Protein AF-A0A5N4AXS1-F1 (afdb_monomer_lite)

Structure (mmCIF, N/CA/C/O backbone):
data_AF-A0A5N4AXS1-F1
#
_entry.id   AF-A0A5N4AXS1-F1
#
loop_
_atom_site.group_PDB
_atom_site.id
_atom_site.type_symbol
_atom_site.label_atom_id
_atom_site.label_alt_id
_atom_site.label_comp_id
_atom_site.label_asym_id
_atom_site.label_entity_id
_atom_site.label_seq_id
_atom_site.pdbx_PDB_ins_code
_atom_site.Cartn_x
_atom_site.Cartn_y
_atom_site.Cartn_z
_atom_site.occupancy
_atom_site.B_iso_or_equiv
_atom_site.auth_seq_id
_atom_site.auth_comp_id
_atom_site.auth_asym_id
_atom_site.auth_atom_id
_atom_site.pdbx_PDB_model_num
ATOM 1 N N . MET A 1 1 ? 22.454 -41.053 8.744 1.00 41.69 1 MET A N 1
ATOM 2 C CA . MET A 1 1 ? 22.117 -40.196 7.588 1.00 41.69 1 MET A CA 1
ATOM 3 C C . MET A 1 1 ? 20.849 -39.447 7.954 1.00 41.69 1 MET A C 1
ATOM 5 O O . MET A 1 1 ? 19.849 -40.102 8.196 1.00 41.69 1 MET A O 1
ATOM 9 N N . SER A 1 2 ? 20.916 -38.129 8.139 1.00 45.59 2 SER A N 1
ATOM 10 C CA . SER A 1 2 ? 19.754 -37.300 8.482 1.00 45.59 2 SER A CA 1
ATOM 11 C C . SER A 1 2 ? 18.999 -36.933 7.206 1.00 45.59 2 SER A C 1
ATOM 13 O O . SER A 1 2 ? 19.566 -36.277 6.332 1.00 45.59 2 SER A O 1
ATOM 15 N N . GLU A 1 3 ? 17.749 -37.369 7.092 1.00 45.16 3 GLU A N 1
ATOM 16 C CA . GLU A 1 3 ? 16.849 -36.949 6.020 1.00 45.16 3 GLU A CA 1
ATOM 17 C C . GLU A 1 3 ? 16.505 -35.463 6.201 1.00 45.16 3 GLU A C 1
ATOM 19 O O . GLU A 1 3 ? 15.910 -35.058 7.198 1.00 45.16 3 GLU A O 1
ATOM 24 N N . CYS A 1 4 ? 16.927 -34.628 5.249 1.00 37.19 4 CYS A N 1
ATOM 25 C CA . CYS A 1 4 ? 16.480 -33.242 5.148 1.00 37.19 4 CYS A CA 1
ATOM 26 C C . CYS A 1 4 ? 15.074 -33.227 4.540 1.00 37.19 4 CYS A C 1
ATOM 28 O O . CYS A 1 4 ? 14.921 -33.105 3.325 1.00 37.19 4 CYS A O 1
ATOM 30 N N . GLU A 1 5 ? 14.047 -33.365 5.374 1.00 35.50 5 GLU A N 1
ATOM 31 C CA . GLU A 1 5 ? 12.663 -33.209 4.932 1.00 35.50 5 GLU A CA 1
ATOM 32 C C . GLU A 1 5 ? 12.306 -31.713 4.870 1.00 35.50 5 GLU A C 1
ATOM 34 O O . GLU A 1 5 ? 12.279 -31.005 5.879 1.00 35.50 5 GLU A O 1
ATOM 39 N N . LEU A 1 6 ? 12.071 -31.202 3.658 1.00 29.20 6 LEU A N 1
ATOM 40 C CA . LEU A 1 6 ? 11.695 -29.811 3.421 1.00 29.20 6 LEU A CA 1
ATOM 41 C C . LEU A 1 6 ? 10.168 -29.714 3.286 1.00 29.20 6 LEU A C 1
ATOM 43 O O . LEU A 1 6 ? 9.612 -29.950 2.214 1.00 29.20 6 LEU A O 1
ATOM 47 N N . LYS A 1 7 ? 9.479 -29.338 4.367 1.00 27.00 7 LYS A N 1
ATOM 48 C CA . LYS A 1 7 ? 8.050 -28.994 4.312 1.00 27.00 7 LYS A CA 1
ATOM 49 C C . LYS A 1 7 ? 7.867 -27.608 3.700 1.00 27.00 7 LYS A C 1
ATOM 51 O O . LYS A 1 7 ? 8.202 -26.599 4.315 1.00 27.00 7 LYS A O 1
ATOM 56 N N . ILE A 1 8 ? 7.306 -27.566 2.494 1.00 31.97 8 ILE A N 1
ATOM 57 C CA . ILE A 1 8 ? 6.840 -26.337 1.852 1.00 31.97 8 ILE A CA 1
ATOM 58 C C . ILE A 1 8 ? 5.314 -26.322 1.936 1.00 31.97 8 ILE A C 1
ATOM 60 O O . ILE A 1 8 ? 4.640 -27.091 1.256 1.00 31.97 8 ILE A O 1
ATOM 64 N N . GLU A 1 9 ? 4.769 -25.430 2.758 1.00 31.81 9 GLU A N 1
ATOM 65 C CA . GLU A 1 9 ? 3.337 -25.135 2.763 1.00 31.81 9 GLU A CA 1
ATOM 66 C C . GLU A 1 9 ? 3.025 -24.171 1.615 1.00 31.81 9 GLU A C 1
ATOM 68 O O . GLU A 1 9 ? 3.379 -22.989 1.648 1.00 31.81 9 GLU A O 1
ATOM 73 N N . ILE A 1 10 ? 2.382 -24.687 0.569 1.00 36.75 10 ILE A N 1
ATOM 74 C CA . ILE A 1 10 ? 1.848 -23.876 -0.524 1.00 36.75 10 ILE A CA 1
ATOM 75 C C . ILE A 1 10 ? 0.390 -23.567 -0.161 1.00 36.75 10 ILE A C 1
ATOM 77 O O . ILE A 1 10 ? -0.416 -24.496 -0.132 1.00 36.75 10 ILE A O 1
ATOM 81 N N . PRO A 1 11 ? 0.027 -22.309 0.158 1.00 43.06 11 PRO A N 1
ATOM 82 C CA . PRO A 1 11 ? -1.361 -21.969 0.441 1.00 43.06 11 PRO A CA 1
ATOM 83 C C . PRO A 1 11 ? -2.233 -22.257 -0.784 1.00 43.06 11 PRO A C 1
ATOM 85 O O . PRO A 1 11 ? -1.802 -22.027 -1.918 1.00 43.06 11 PRO A O 1
ATOM 88 N N . ASP A 1 12 ? -3.447 -22.746 -0.527 1.00 45.19 12 ASP A N 1
ATOM 89 C CA . ASP A 1 12 ? -4.477 -23.030 -1.527 1.00 45.19 12 ASP A CA 1
ATOM 90 C C . ASP A 1 12 ? -4.557 -21.887 -2.567 1.00 45.19 12 ASP A C 1
ATOM 92 O O . ASP A 1 12 ? -4.599 -20.710 -2.184 1.00 45.19 12 ASP A O 1
ATOM 96 N N . PRO A 1 13 ? -4.521 -22.184 -3.882 1.00 43.62 13 PRO A N 1
ATOM 97 C CA . PRO A 1 13 ? -4.586 -21.170 -4.932 1.00 43.62 13 PRO A CA 1
ATOM 98 C C . PRO A 1 13 ? -5.809 -20.243 -4.831 1.00 43.62 13 PRO A C 1
ATOM 100 O O . PRO A 1 13 ? -5.681 -19.079 -5.242 1.00 43.62 13 PRO A O 1
ATOM 103 N N . GLU A 1 14 ? -6.920 -20.718 -4.253 1.00 49.12 14 GLU A N 1
ATOM 104 C CA . GLU A 1 14 ? -8.160 -19.967 -3.998 1.00 49.12 14 GLU A CA 1
ATOM 105 C C . GLU A 1 14 ? -8.178 -19.252 -2.638 1.00 49.12 14 GLU A C 1
ATOM 107 O O . GLU A 1 14 ? -8.971 -18.331 -2.423 1.00 49.12 14 GLU A O 1
ATOM 112 N N . TYR A 1 15 ? -7.275 -19.607 -1.720 1.00 54.72 15 TYR A N 1
ATOM 113 C CA . TYR A 1 15 ? -7.116 -18.872 -0.474 1.00 54.72 15 TYR A CA 1
ATOM 114 C C . TYR A 1 15 ? -6.392 -17.552 -0.752 1.00 54.72 15 TYR A C 1
ATOM 116 O O . TYR A 1 15 ? -5.194 -17.506 -1.040 1.00 54.72 15 TYR A O 1
ATOM 124 N N . GLU A 1 16 ? -7.129 -16.449 -0.652 1.00 56.22 16 GLU A N 1
ATOM 125 C CA . GLU A 1 16 ? -6.566 -15.105 -0.560 1.00 56.22 16 GLU A CA 1
ATOM 126 C C . GLU A 1 16 ? -6.392 -14.745 0.921 1.00 56.22 16 GLU A C 1
ATOM 128 O O . GLU A 1 16 ? -7.378 -14.411 1.589 1.00 56.22 16 GLU A O 1
ATOM 133 N N . PRO A 1 17 ? -5.158 -14.787 1.471 1.00 61.78 17 PRO A N 1
ATOM 134 C CA . PRO A 1 17 ? -4.905 -14.277 2.807 1.00 61.78 17 PRO A CA 1
ATOM 135 C C . PRO A 1 17 ? -5.461 -12.855 2.958 1.00 61.78 17 PRO A C 1
ATOM 137 O O . PRO A 1 17 ? -5.358 -12.063 2.010 1.00 61.78 17 PRO A O 1
ATOM 140 N N . PRO A 1 18 ? -5.955 -12.477 4.151 1.00 63.38 18 PRO A N 1
ATOM 141 C CA . PRO A 1 18 ? -6.383 -11.111 4.417 1.00 63.38 18 PRO A CA 1
ATOM 142 C C . PRO A 1 18 ? -5.306 -10.113 3.977 1.00 63.38 18 PRO A C 1
ATOM 144 O O . PRO A 1 18 ? -4.122 -10.275 4.306 1.00 63.38 18 PRO A O 1
ATOM 147 N N . CYS A 1 19 ? -5.735 -9.094 3.227 1.00 69.69 19 CYS A N 1
ATOM 148 C CA . CYS A 1 19 ? -4.885 -8.062 2.625 1.00 69.69 19 CYS A CA 1
ATOM 149 C C . CYS A 1 19 ? -3.909 -8.518 1.539 1.00 69.69 19 CYS A C 1
ATOM 151 O O . CYS A 1 19 ? -2.866 -7.895 1.316 1.00 69.69 19 CYS A O 1
ATOM 153 N N . THR A 1 20 ? -4.268 -9.579 0.835 1.00 71.31 20 THR A N 1
ATOM 154 C CA . THR A 1 20 ? -3.734 -9.853 -0.493 1.00 71.31 20 THR A CA 1
ATOM 155 C C . THR A 1 20 ? -4.866 -9.761 -1.511 1.00 71.31 20 THR A C 1
ATOM 157 O O . THR A 1 20 ? -6.032 -9.906 -1.149 1.00 71.31 20 THR A O 1
ATOM 160 N N . LEU A 1 21 ? -4.539 -9.450 -2.761 1.00 72.25 21 LEU A N 1
ATOM 161 C CA . LEU A 1 21 ? -5.496 -9.449 -3.866 1.00 72.25 21 LEU A CA 1
ATOM 162 C C . LEU A 1 21 ? -4.833 -10.072 -5.087 1.00 72.25 21 LEU A C 1
ATOM 164 O O . LEU A 1 21 ? -3.812 -9.554 -5.557 1.00 72.25 21 LEU A O 1
ATOM 168 N N . LYS A 1 22 ? -5.423 -11.148 -5.616 1.00 62.59 22 LYS A N 1
ATOM 169 C CA . LYS A 1 22 ? -5.094 -11.688 -6.935 1.00 62.59 22 LYS A CA 1
ATOM 170 C C . LYS A 1 22 ? -6.167 -11.243 -7.927 1.00 62.59 22 LYS A C 1
ATOM 172 O O . LYS A 1 22 ? -7.297 -11.709 -7.891 1.00 62.59 22 LYS A O 1
ATOM 177 N N . LYS A 1 23 ? -5.830 -10.345 -8.854 1.00 61.62 23 LYS A N 1
ATOM 178 C CA . LYS A 1 23 ? -6.769 -9.905 -9.902 1.00 61.62 23 LYS A CA 1
ATOM 179 C C . LYS A 1 23 ? -6.082 -9.872 -11.258 1.00 61.62 23 LYS A C 1
ATOM 181 O O . LYS A 1 23 ? -5.051 -9.224 -11.404 1.00 61.62 23 LYS A O 1
ATOM 186 N N . ASN A 1 24 ? -6.652 -10.565 -12.246 1.00 54.47 24 ASN A N 1
ATOM 187 C CA . ASN A 1 24 ? -6.160 -10.618 -13.631 1.00 54.47 24 ASN A CA 1
ATOM 188 C C . ASN A 1 24 ? -4.666 -10.995 -13.752 1.00 54.47 24 ASN A C 1
ATOM 190 O O . ASN A 1 24 ? -3.935 -10.396 -14.532 1.00 54.47 24 ASN A O 1
ATOM 194 N N . GLY A 1 25 ? -4.191 -11.956 -12.950 1.00 48.66 25 GLY A N 1
ATOM 195 C CA . GLY A 1 25 ? -2.781 -12.381 -12.942 1.00 48.66 25 GLY A CA 1
ATOM 196 C C . GLY A 1 25 ? -1.831 -11.486 -12.133 1.00 48.66 25 GLY A C 1
ATOM 197 O O . GLY A 1 25 ? -0.634 -11.757 -12.080 1.00 48.66 25 GLY A O 1
ATOM 198 N N . HIS A 1 26 ? -2.343 -10.450 -11.465 1.00 56.44 26 HIS A N 1
ATOM 199 C CA . HIS A 1 26 ? -1.562 -9.563 -10.604 1.00 56.44 26 HIS A CA 1
ATOM 200 C C . HIS A 1 26 ? -1.772 -9.896 -9.131 1.00 56.44 26 HIS A C 1
ATOM 202 O O . HIS A 1 26 ? -2.900 -10.133 -8.715 1.00 56.44 26 HIS A O 1
ATOM 208 N N . PHE A 1 27 ? -0.692 -9.860 -8.348 1.00 58.59 27 PHE A N 1
ATOM 209 C CA . PHE A 1 27 ? -0.709 -10.065 -6.902 1.00 58.59 27 PHE A CA 1
ATOM 210 C C . PHE A 1 27 ? -0.353 -8.757 -6.195 1.00 58.59 27 PHE A C 1
ATOM 212 O O . PHE A 1 27 ? 0.768 -8.265 -6.330 1.00 58.59 27 PHE A O 1
ATOM 219 N N . ILE A 1 28 ? -1.307 -8.197 -5.457 1.00 70.00 28 ILE A N 1
ATOM 220 C CA . ILE A 1 28 ? -1.082 -7.064 -4.559 1.00 70.00 28 ILE A CA 1
ATOM 221 C C . ILE A 1 28 ? -0.960 -7.624 -3.150 1.00 70.00 28 ILE A C 1
ATOM 223 O O . ILE A 1 28 ? -1.867 -8.298 -2.665 1.00 70.00 28 ILE A O 1
ATOM 227 N N . ASP A 1 29 ? 0.165 -7.338 -2.503 1.00 66.69 29 ASP A N 1
ATOM 228 C CA . ASP A 1 29 ? 0.472 -7.794 -1.155 1.00 66.69 29 ASP A CA 1
ATOM 229 C C . ASP A 1 29 ? 0.617 -6.597 -0.223 1.00 66.69 29 ASP A C 1
ATOM 231 O O . ASP A 1 29 ? 1.575 -5.832 -0.326 1.00 66.69 29 ASP A O 1
ATOM 235 N N . MET A 1 30 ? -0.333 -6.435 0.694 1.00 70.88 30 MET A N 1
ATOM 236 C CA . MET A 1 30 ? -0.280 -5.391 1.718 1.00 70.88 30 MET A CA 1
ATOM 237 C C . MET A 1 30 ? 0.071 -5.937 3.089 1.00 70.88 30 MET A C 1
ATOM 239 O O . MET A 1 30 ? -0.157 -5.282 4.105 1.00 70.88 30 MET A O 1
ATOM 243 N N . ARG A 1 31 ? 0.655 -7.135 3.160 1.00 69.69 31 ARG A N 1
ATOM 244 C CA . ARG A 1 31 ? 1.114 -7.682 4.436 1.00 69.69 31 ARG A CA 1
ATOM 245 C C . ARG A 1 31 ? 2.200 -6.814 5.078 1.00 69.69 31 ARG A C 1
ATOM 247 O O . ARG A 1 31 ? 2.368 -6.911 6.283 1.00 69.69 31 ARG A O 1
ATOM 254 N N . SER A 1 32 ? 2.865 -5.928 4.335 1.00 66.44 32 SER A N 1
ATOM 255 C CA . SER A 1 32 ? 3.754 -4.893 4.887 1.00 66.44 32 SER A CA 1
ATOM 256 C C . SER A 1 32 ? 3.034 -3.833 5.732 1.00 66.44 32 SER A C 1
ATOM 258 O O . SER A 1 32 ? 3.679 -3.189 6.551 1.00 66.44 32 SER A O 1
ATOM 260 N N . LEU A 1 33 ? 1.712 -3.668 5.583 1.00 69.31 33 LEU A N 1
ATOM 261 C CA . LEU A 1 33 ? 0.901 -2.849 6.492 1.00 69.31 33 LEU A CA 1
ATOM 262 C C . LEU A 1 33 ? 0.588 -3.567 7.808 1.00 69.31 33 LEU A C 1
ATOM 264 O O . LEU A 1 33 ? 0.132 -2.931 8.760 1.00 69.31 33 LEU A O 1
ATOM 268 N N . LYS A 1 34 ? 0.826 -4.885 7.890 1.00 64.94 34 LYS A N 1
ATOM 269 C CA . LYS A 1 34 ? 0.671 -5.616 9.149 1.00 64.94 34 LYS A CA 1
ATOM 270 C C . LYS A 1 34 ? 1.638 -5.022 10.163 1.00 64.94 34 LYS A C 1
ATOM 272 O O . LYS A 1 34 ? 2.813 -4.829 9.864 1.00 64.94 34 LYS A O 1
ATOM 277 N N . ASN A 1 35 ? 1.145 -4.818 11.382 1.00 64.56 35 ASN A N 1
ATOM 278 C CA . ASN A 1 35 ? 1.879 -4.237 12.514 1.00 64.56 35 ASN A CA 1
ATOM 279 C C . ASN A 1 35 ? 2.022 -2.711 12.494 1.00 64.56 35 ASN A C 1
ATOM 281 O O . ASN A 1 35 ? 2.698 -2.171 13.365 1.00 64.56 35 ASN A O 1
ATOM 285 N N . ILE A 1 36 ? 1.354 -2.012 11.577 1.00 71.50 36 ILE A N 1
ATOM 286 C CA . ILE A 1 36 ? 1.170 -0.566 11.701 1.00 71.50 36 ILE A CA 1
ATOM 287 C C . ILE A 1 36 ? -0.094 -0.345 12.532 1.00 71.50 36 ILE A C 1
ATOM 289 O O . ILE A 1 36 ? -1.180 -0.118 12.001 1.00 71.50 36 ILE A O 1
ATOM 293 N N . GLU A 1 37 ? 0.040 -0.484 13.852 1.00 81.81 37 GLU A N 1
ATOM 294 C CA . GLU A 1 37 ? -1.009 -0.030 14.761 1.00 81.81 37 GLU A CA 1
ATOM 295 C C . GLU A 1 37 ? -1.029 1.497 14.741 1.00 81.81 37 GLU A C 1
ATOM 297 O O . GLU A 1 37 ? 0.002 2.154 14.892 1.00 81.81 37 GLU A O 1
ATOM 302 N N . THR A 1 38 ? -2.203 2.083 14.540 1.00 87.38 38 THR A N 1
ATOM 303 C CA . THR A 1 38 ? -2.358 3.535 14.557 1.00 87.38 38 THR A CA 1
ATOM 304 C C . THR A 1 38 ? -3.577 3.932 15.363 1.00 87.38 38 THR A C 1
ATOM 306 O O . THR A 1 38 ? -4.638 3.309 15.291 1.00 87.38 38 THR A O 1
ATOM 309 N N . ILE A 1 39 ? -3.409 4.998 16.139 1.00 91.88 39 ILE A N 1
ATOM 310 C CA . ILE A 1 39 ? -4.501 5.677 16.818 1.00 91.88 39 ILE A CA 1
ATOM 311 C C . ILE A 1 39 ? -4.898 6.874 15.972 1.00 91.88 39 ILE A C 1
ATOM 313 O O . ILE A 1 39 ? -4.053 7.693 15.622 1.00 91.88 39 ILE A O 1
ATOM 317 N N . VAL A 1 40 ? -6.182 6.957 15.647 1.00 92.94 40 VAL A N 1
ATOM 318 C CA . VAL A 1 40 ? -6.751 8.067 14.885 1.00 92.94 40 VAL A CA 1
ATOM 319 C C . VAL A 1 40 ? -7.713 8.804 15.786 1.00 92.94 40 VAL A C 1
ATOM 321 O O . VAL A 1 40 ? -8.637 8.205 16.335 1.00 92.94 40 VAL A O 1
ATOM 324 N N . GLU A 1 41 ? -7.503 10.104 15.923 1.00 92.69 41 GLU A N 1
ATOM 325 C CA . GLU A 1 41 ? -8.374 10.978 16.692 1.00 92.69 41 GLU A CA 1
ATOM 326 C C . GLU A 1 41 ? -9.080 11.942 15.743 1.00 92.69 41 GLU A C 1
ATOM 328 O O . GLU A 1 41 ? -8.481 12.489 14.818 1.00 92.69 41 GLU A O 1
ATOM 333 N N . HIS A 1 42 ? -10.379 12.117 15.951 1.00 89.25 42 HIS A N 1
ATOM 334 C CA . HIS A 1 42 ? -11.176 13.130 15.282 1.00 89.25 42 HIS A CA 1
ATOM 335 C C . HIS A 1 42 ? -11.637 14.132 16.345 1.00 89.25 42 HIS A C 1
ATOM 337 O O . HIS A 1 42 ? -12.169 13.691 17.364 1.00 89.25 42 HIS A O 1
ATOM 343 N N . PRO A 1 43 ? -11.455 15.448 16.150 1.00 85.69 43 PRO A N 1
ATOM 344 C CA . PRO A 1 43 ? -11.769 16.433 17.182 1.00 85.69 43 PRO A CA 1
ATOM 345 C C . PRO A 1 43 ? -13.278 16.706 17.324 1.00 85.69 43 PRO A C 1
ATOM 347 O O . PRO A 1 43 ? -13.745 16.901 18.441 1.00 85.69 43 PRO A O 1
ATOM 350 N N . GLU A 1 44 ? -14.062 16.677 16.231 1.00 83.62 44 GLU A N 1
ATOM 351 C CA . GLU A 1 44 ? -15.478 17.117 16.246 1.00 83.62 44 GLU A CA 1
ATOM 352 C C . GLU A 1 44 ? -16.473 16.266 15.401 1.00 83.62 44 GLU A C 1
ATOM 354 O O . GLU A 1 44 ? -16.722 16.522 14.215 1.00 83.62 44 GLU A O 1
ATOM 359 N N . PRO A 1 45 ? -17.147 15.257 15.980 1.00 82.19 45 PRO A N 1
ATOM 360 C CA . PRO A 1 45 ? -17.154 14.908 17.397 1.00 82.19 45 PRO A CA 1
ATOM 361 C C . PRO A 1 45 ? -15.816 14.316 17.837 1.00 82.19 45 PRO A C 1
ATOM 363 O O . PRO A 1 45 ? -15.104 13.741 17.010 1.00 82.19 45 PRO A O 1
ATOM 366 N N . LYS A 1 46 ? -15.517 14.433 19.137 1.00 88.62 46 LYS A N 1
ATOM 367 C CA . LYS A 1 46 ? -14.358 13.788 19.752 1.00 88.62 46 LYS A CA 1
ATOM 368 C C . LYS A 1 46 ? -14.521 12.277 19.621 1.00 88.62 46 LYS A C 1
ATOM 370 O O . LYS A 1 46 ? -15.396 11.682 20.246 1.00 88.62 46 LYS A O 1
ATOM 375 N N . MET A 1 47 ? -13.711 11.663 18.771 1.00 91.12 47 MET A N 1
ATOM 376 C CA . MET A 1 47 ? -13.704 10.220 18.552 1.00 91.12 47 MET A CA 1
ATOM 377 C C . MET A 1 47 ? -12.272 9.727 18.512 1.00 91.12 47 MET A C 1
ATOM 379 O O . MET A 1 47 ? -11.393 10.394 17.971 1.00 91.12 47 MET A O 1
ATOM 383 N N . LYS A 1 48 ? -12.055 8.532 19.049 1.00 94.81 48 LYS A N 1
ATOM 384 C CA . LYS A 1 48 ? -10.757 7.875 19.057 1.00 94.81 48 LYS A CA 1
ATOM 385 C C . LYS A 1 48 ? -10.915 6.477 18.491 1.00 94.81 48 LYS A C 1
ATOM 387 O O . LYS A 1 48 ? -11.800 5.734 18.905 1.00 94.81 48 LYS A O 1
ATOM 392 N N . PHE A 1 49 ? -10.071 6.119 17.539 1.00 94.94 49 PHE A N 1
ATOM 393 C CA . PHE A 1 49 ? -10.103 4.829 16.867 1.00 94.94 49 PHE A CA 1
ATOM 394 C C . PHE A 1 49 ? -8.746 4.154 16.984 1.00 94.94 49 PHE A C 1
ATOM 396 O O . PHE A 1 49 ? -7.713 4.815 16.895 1.00 94.94 49 PHE A O 1
ATOM 403 N N . SER A 1 50 ? -8.753 2.836 17.150 1.00 94.94 50 SER A N 1
ATOM 404 C CA . SER A 1 50 ? -7.564 2.006 16.986 1.00 94.94 50 SER A CA 1
ATOM 405 C C . SER A 1 50 ? -7.701 1.204 15.702 1.00 94.94 50 SER A C 1
ATOM 407 O O . SER A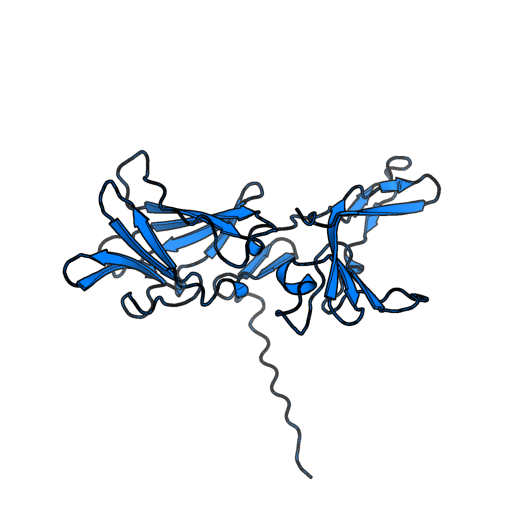 1 50 ? -8.709 0.522 15.498 1.00 94.94 50 SER A O 1
ATOM 409 N N . LEU A 1 51 ? -6.709 1.330 14.823 1.00 93.38 51 LEU A N 1
ATOM 410 C CA . LEU A 1 51 ? -6.649 0.635 13.546 1.00 93.38 51 LEU A CA 1
ATOM 411 C C . LEU A 1 51 ? -5.392 -0.229 13.509 1.00 93.38 51 LEU A C 1
ATOM 413 O O . LEU A 1 51 ? -4.284 0.271 13.682 1.00 93.38 51 LEU A O 1
ATOM 417 N N . ASN A 1 52 ? -5.565 -1.516 13.225 1.00 91.12 52 ASN A N 1
ATOM 418 C CA . ASN A 1 52 ? -4.493 -2.392 12.775 1.00 91.12 52 ASN A CA 1
ATOM 419 C C . ASN A 1 52 ? -5.016 -3.157 11.563 1.00 91.12 52 ASN A C 1
ATOM 421 O O . ASN A 1 52 ? -5.872 -4.033 11.667 1.00 91.12 52 ASN A O 1
ATOM 425 N N . VAL A 1 53 ? -4.583 -2.762 10.375 1.00 87.75 53 VAL A N 1
ATOM 426 C CA . VAL A 1 53 ? -5.094 -3.380 9.155 1.00 87.75 53 VAL A CA 1
ATOM 427 C C . VAL A 1 53 ? -4.454 -4.764 9.009 1.00 87.75 53 VAL A C 1
ATOM 429 O O . VAL A 1 53 ? -3.273 -4.954 9.298 1.00 87.75 53 VAL A O 1
ATOM 432 N N . CYS A 1 54 ? -5.226 -5.749 8.551 1.00 81.75 54 CYS A N 1
ATOM 433 C CA . CYS A 1 54 ? -4.777 -7.111 8.248 1.00 81.75 54 CYS A CA 1
ATOM 434 C C . CYS A 1 54 ? -4.346 -7.947 9.463 1.00 81.75 54 CYS A C 1
ATOM 436 O O . CYS A 1 54 ? -3.781 -9.033 9.289 1.00 81.75 54 CYS A O 1
ATOM 438 N N . LYS A 1 55 ? -4.558 -7.439 10.683 1.00 88.00 55 LYS A N 1
ATOM 439 C CA . LYS A 1 55 ? -4.194 -8.074 11.955 1.00 88.00 55 LYS A CA 1
ATOM 440 C C . LYS A 1 55 ? -5.104 -7.555 13.071 1.00 88.00 55 LYS A C 1
ATOM 442 O O . LYS A 1 55 ? -5.710 -6.502 12.938 1.00 88.00 55 LYS A O 1
ATOM 447 N N . LYS A 1 56 ? -5.210 -8.289 14.180 1.00 91.19 56 LYS A N 1
ATOM 448 C CA . LYS A 1 56 ? -5.931 -7.801 15.362 1.00 91.19 56 LYS A CA 1
ATOM 449 C C . LYS A 1 56 ? -5.269 -6.543 15.926 1.00 91.19 56 LYS A C 1
ATOM 451 O O . LYS A 1 56 ? -4.037 -6.469 15.992 1.00 91.19 56 LYS A O 1
ATOM 456 N N . SER A 1 57 ? -6.071 -5.582 16.361 1.00 92.44 57 SER A N 1
ATOM 457 C CA . SER A 1 57 ? -5.572 -4.473 17.166 1.00 92.44 57 SER A CA 1
ATOM 458 C C . SER A 1 57 ? -5.452 -4.921 18.629 1.00 92.44 57 SER A C 1
ATOM 460 O O . SER A 1 57 ? -6.387 -5.528 19.148 1.00 92.44 57 SER A O 1
ATOM 462 N N . PRO A 1 58 ? -4.334 -4.630 19.319 1.00 90.44 58 PRO A N 1
ATOM 463 C CA . PRO A 1 58 ? -4.176 -4.976 20.730 1.00 90.44 58 PRO A CA 1
ATOM 464 C C . PRO A 1 58 ? -5.080 -4.153 21.662 1.00 90.44 58 PRO A C 1
ATOM 466 O O . PRO A 1 58 ? -5.219 -4.515 22.825 1.00 90.44 58 PRO A O 1
ATOM 469 N N . LYS A 1 59 ? -5.690 -3.062 21.174 1.00 92.75 59 LYS A N 1
ATOM 470 C CA . LYS A 1 59 ? -6.602 -2.201 21.952 1.00 92.75 59 LYS A CA 1
ATOM 471 C C . LYS A 1 59 ? -8.083 -2.493 21.715 1.00 92.75 59 LYS A C 1
ATOM 473 O O . LYS A 1 59 ? -8.931 -1.768 22.226 1.00 92.75 59 LYS A O 1
ATOM 478 N N . CYS A 1 60 ? -8.386 -3.506 20.913 1.00 91.62 60 CYS A N 1
ATOM 479 C CA . CYS A 1 60 ? -9.745 -3.930 20.612 1.00 91.62 60 CYS A CA 1
ATOM 480 C C . CYS A 1 60 ? -10.014 -5.322 21.201 1.00 91.62 60 CYS A C 1
ATOM 482 O O . CYS A 1 60 ? -9.086 -6.016 21.620 1.00 91.62 60 CYS A O 1
ATOM 484 N N . ASP A 1 61 ? -11.283 -5.740 21.199 1.00 89.12 61 ASP A N 1
ATOM 485 C CA . ASP A 1 61 ? -11.667 -7.122 21.513 1.00 89.12 61 ASP A CA 1
ATOM 486 C C . ASP A 1 61 ? -10.869 -8.142 20.663 1.00 89.12 61 ASP A C 1
ATOM 488 O O . ASP A 1 61 ? -10.385 -7.807 19.572 1.00 89.12 61 ASP A O 1
ATOM 492 N N . PRO A 1 62 ? -10.771 -9.413 21.101 1.00 89.38 62 PRO A N 1
ATOM 493 C CA . PRO A 1 62 ? -10.196 -10.481 20.290 1.00 89.38 62 PRO A CA 1
ATOM 494 C C . PRO A 1 62 ? -10.771 -10.514 18.868 1.00 89.38 62 PRO A C 1
ATOM 496 O O . PRO A 1 62 ? -11.956 -10.267 18.653 1.00 89.38 62 PRO A O 1
ATOM 499 N N . ASP A 1 63 ? -9.901 -10.792 17.897 1.00 89.31 63 ASP A N 1
ATOM 500 C CA . ASP A 1 63 ? -10.211 -10.884 16.461 1.00 89.31 63 ASP A CA 1
ATOM 501 C C . ASP A 1 63 ? -10.719 -9.597 15.789 1.00 89.31 63 ASP A C 1
ATOM 503 O O . ASP A 1 63 ? -10.962 -9.581 14.577 1.00 89.31 63 ASP A O 1
ATOM 507 N N . VAL A 1 64 ? -10.780 -8.485 16.527 1.00 92.69 64 VAL A N 1
ATOM 508 C CA . VAL A 1 64 ? -11.123 -7.165 15.996 1.00 92.69 64 VAL A CA 1
ATOM 509 C C . VAL A 1 64 ? -9.868 -6.457 15.496 1.00 92.69 64 VAL A C 1
ATOM 511 O O . VAL A 1 64 ? -8.846 -6.345 16.170 1.00 92.69 64 VAL A O 1
ATOM 514 N N . SER A 1 65 ? -9.958 -5.958 14.271 1.00 92.44 65 SER A N 1
ATOM 515 C CA . SER A 1 65 ? -8.888 -5.229 13.582 1.00 92.44 65 SER A CA 1
ATOM 516 C C . SER A 1 65 ? -9.017 -3.712 13.741 1.00 92.44 65 SER A C 1
ATOM 518 O O . SER A 1 65 ? -8.017 -3.006 13.872 1.00 92.44 65 SER A O 1
ATOM 520 N N . ILE A 1 66 ? -10.255 -3.208 13.742 1.00 94.19 66 ILE A N 1
ATOM 521 C CA . ILE A 1 66 ? -10.571 -1.790 13.916 1.00 94.19 66 ILE A CA 1
ATOM 522 C C . ILE A 1 66 ? -11.684 -1.649 14.952 1.00 94.19 66 ILE A C 1
ATOM 524 O O . ILE A 1 66 ? -12.728 -2.299 14.833 1.00 94.19 66 ILE A O 1
ATOM 528 N N . CYS A 1 67 ? -11.493 -0.757 15.922 1.00 93.94 67 CYS A N 1
ATOM 529 C CA . CYS A 1 67 ? -12.511 -0.388 16.903 1.00 93.94 67 CYS A CA 1
ATOM 530 C C . CYS A 1 67 ? -12.494 1.110 17.222 1.00 93.94 67 CYS A C 1
ATOM 532 O O . CYS A 1 67 ? -11.481 1.797 17.062 1.00 93.94 67 CYS A O 1
ATOM 534 N N . GLN A 1 68 ? -13.629 1.608 17.706 1.00 94.00 68 GLN A N 1
ATOM 535 C CA . GLN A 1 68 ? -13.713 2.889 18.397 1.00 94.00 68 GLN A CA 1
ATOM 536 C C . GLN A 1 68 ? -13.377 2.676 19.874 1.00 94.00 68 GLN A C 1
ATOM 538 O O . GLN A 1 68 ? -13.956 1.800 20.516 1.00 94.00 68 GLN A O 1
ATOM 543 N N . LEU A 1 69 ? -12.465 3.483 20.405 1.00 94.38 69 LEU A N 1
ATOM 544 C CA . LEU A 1 69 ? -12.141 3.538 21.826 1.00 94.38 69 LEU A CA 1
ATOM 545 C C . LEU A 1 69 ? -13.109 4.504 22.515 1.00 94.38 69 LEU A C 1
ATOM 547 O O . LEU A 1 69 ? -13.331 5.616 22.025 1.00 94.38 69 LEU A O 1
ATOM 551 N N . LEU A 1 70 ? -13.700 4.060 23.621 1.00 91.62 70 LEU A N 1
ATOM 552 C CA . LEU A 1 70 ? -14.606 4.850 24.450 1.00 91.62 70 LEU A CA 1
ATOM 553 C C . LEU A 1 70 ? -13.856 5.377 25.681 1.00 91.62 70 LEU A C 1
ATOM 555 O O . LEU A 1 70 ? -12.874 4.781 26.125 1.00 91.62 70 LEU A O 1
ATOM 559 N N . ASP A 1 71 ? -14.325 6.491 26.242 1.00 88.81 71 ASP A N 1
ATOM 560 C CA . ASP A 1 71 ? -13.675 7.140 27.391 1.00 88.81 71 ASP A CA 1
ATOM 561 C C . ASP A 1 71 ? -13.731 6.285 28.674 1.00 88.81 71 ASP A C 1
ATOM 563 O O . ASP A 1 71 ? -12.916 6.460 29.574 1.00 88.81 71 ASP A O 1
ATOM 567 N N . ASP A 1 72 ? -14.653 5.322 28.745 1.00 88.88 72 ASP A N 1
ATOM 568 C CA . ASP A 1 72 ? -14.815 4.384 29.864 1.00 88.88 72 ASP A CA 1
ATOM 569 C C . ASP A 1 72 ? -13.887 3.154 29.790 1.00 88.88 72 ASP A C 1
ATOM 571 O O . ASP A 1 72 ? -14.038 2.206 30.561 1.00 88.88 72 ASP A O 1
ATOM 575 N N . GLY A 1 73 ? -12.944 3.149 28.844 1.00 85.31 73 GLY A N 1
ATOM 576 C CA . GLY A 1 73 ? -11.997 2.056 28.632 1.00 85.31 73 GLY A CA 1
ATOM 577 C C . GLY A 1 73 ? -12.553 0.879 27.828 1.00 85.31 73 GLY A C 1
ATOM 578 O O . GLY A 1 73 ? -11.800 -0.044 27.514 1.00 85.31 73 GLY A O 1
ATOM 579 N N . ARG A 1 74 ? -13.837 0.896 27.448 1.00 89.88 74 ARG A N 1
ATOM 580 C CA . ARG A 1 74 ? -14.410 -0.102 26.535 1.00 89.88 74 ARG A CA 1
ATOM 581 C C . ARG A 1 74 ? -14.078 0.234 25.082 1.00 89.88 74 ARG A C 1
ATOM 583 O O . ARG A 1 74 ? -13.657 1.339 24.735 1.00 89.88 74 ARG A O 1
ATOM 590 N N . SER A 1 75 ? -14.318 -0.734 24.202 1.00 92.31 75 SER A N 1
ATOM 591 C CA . SER A 1 75 ? -14.203 -0.543 22.759 1.00 92.31 75 SER A CA 1
ATOM 592 C C . SER A 1 75 ? -15.473 -0.988 22.037 1.00 92.31 75 SER A C 1
ATOM 594 O O . SER A 1 75 ? -16.182 -1.888 22.482 1.00 92.31 75 SER A O 1
ATOM 596 N N . THR A 1 76 ? -15.782 -0.338 20.916 1.00 91.38 76 THR A N 1
ATOM 597 C CA . THR A 1 76 ? -16.831 -0.775 19.988 1.00 91.38 76 THR A CA 1
ATOM 598 C C . THR A 1 76 ? -16.171 -1.299 18.723 1.00 91.38 76 THR A C 1
ATOM 600 O O . THR A 1 76 ? -15.524 -0.538 18.003 1.00 91.38 76 THR A O 1
ATOM 603 N N . ALA A 1 77 ? -16.318 -2.594 18.445 1.00 92.88 77 ALA A N 1
ATOM 604 C CA . ALA A 1 77 ? -15.771 -3.210 17.239 1.00 92.88 77 ALA A CA 1
ATOM 605 C C . ALA A 1 77 ? -16.410 -2.634 15.973 1.00 92.88 77 ALA A C 1
ATOM 607 O O . ALA A 1 77 ? -17.628 -2.510 15.900 1.00 92.88 77 ALA A O 1
ATOM 608 N N . ILE A 1 78 ? -15.584 -2.330 14.972 1.00 93.31 78 ILE A N 1
ATOM 609 C CA . ILE A 1 78 ? -16.010 -1.802 13.667 1.00 93.31 78 ILE A CA 1
ATOM 610 C C . ILE A 1 78 ? -15.701 -2.810 12.554 1.00 93.31 78 ILE A C 1
ATOM 612 O O . ILE A 1 78 ? -16.474 -2.937 11.607 1.00 93.31 78 ILE A O 1
ATOM 616 N N . SER A 1 79 ? -14.582 -3.534 12.657 1.00 93.19 79 SER A N 1
ATOM 617 C CA . SER A 1 79 ? -14.185 -4.534 11.663 1.00 93.19 79 SER A CA 1
ATOM 618 C C . SER A 1 79 ? -13.440 -5.697 12.293 1.00 93.19 79 SER A C 1
ATOM 620 O O . SER A 1 79 ? -12.422 -5.499 12.964 1.00 93.19 79 SER A O 1
ATOM 622 N N . ASP A 1 80 ? -13.860 -6.909 11.957 1.00 91.88 80 ASP A N 1
ATOM 623 C CA . ASP A 1 80 ? -13.154 -8.136 12.323 1.00 91.88 80 ASP A CA 1
ATOM 624 C C . ASP A 1 80 ? -12.036 -8.426 11.314 1.00 91.88 80 ASP A C 1
ATOM 626 O O . ASP A 1 80 ? -12.150 -8.060 10.138 1.00 91.88 80 ASP A O 1
ATOM 630 N N . VAL A 1 81 ? -10.956 -9.079 11.749 1.00 88.69 81 VAL A N 1
ATOM 631 C CA . VAL A 1 81 ? -9.796 -9.397 10.891 1.00 88.69 81 VAL A CA 1
ATOM 632 C C . VAL A 1 81 ? -10.213 -10.251 9.691 1.00 88.69 81 VAL A C 1
ATOM 634 O O . VAL A 1 81 ? -9.806 -9.974 8.564 1.00 88.69 81 VAL A O 1
ATOM 637 N N . SER A 1 82 ? -11.056 -11.261 9.918 1.00 87.38 82 SER A N 1
ATOM 638 C CA . SER A 1 82 ? -11.507 -12.212 8.890 1.00 87.38 82 SER A CA 1
ATOM 639 C C . SER A 1 82 ? -12.423 -11.592 7.832 1.00 87.38 82 SER A C 1
ATOM 641 O O . SER A 1 82 ? -12.541 -12.120 6.728 1.00 87.38 82 SER A O 1
ATOM 643 N N . SER A 1 83 ? -13.056 -10.461 8.146 1.00 88.94 83 SER A N 1
ATOM 644 C CA . SER A 1 83 ? -13.949 -9.751 7.226 1.00 88.94 83 SER A CA 1
ATOM 645 C C . SER A 1 83 ? -13.208 -8.887 6.205 1.00 88.94 83 SER A C 1
ATOM 647 O O . SER A 1 83 ? -13.812 -8.424 5.234 1.00 88.94 83 SER A O 1
ATOM 649 N N . GLN A 1 84 ? -11.920 -8.614 6.438 1.00 88.56 84 GLN A N 1
ATOM 650 C CA . GLN A 1 84 ? -11.196 -7.628 5.654 1.00 88.56 84 GLN A CA 1
ATOM 651 C C . GLN A 1 84 ? -10.900 -8.125 4.243 1.00 88.56 84 GLN A C 1
ATOM 653 O O . GLN A 1 84 ? -10.335 -9.199 4.034 1.00 88.56 84 GLN A O 1
ATOM 658 N N . ARG A 1 85 ? -11.231 -7.290 3.261 1.00 85.38 85 ARG A N 1
ATOM 659 C CA . ARG A 1 85 ? -10.990 -7.531 1.839 1.00 85.38 85 ARG A CA 1
ATOM 660 C C . ARG A 1 85 ? -10.279 -6.332 1.235 1.00 85.38 85 ARG A C 1
ATOM 662 O O . ARG A 1 85 ? -10.628 -5.182 1.518 1.00 85.38 85 ARG A O 1
ATOM 669 N N . LEU A 1 86 ? -9.311 -6.617 0.371 1.00 83.25 86 LEU A N 1
ATOM 670 C CA . LEU A 1 86 ? -8.661 -5.611 -0.449 1.00 83.25 86 LEU A CA 1
ATOM 671 C C . LEU A 1 86 ? -9.412 -5.479 -1.773 1.00 83.25 86 LEU A C 1
ATOM 673 O O . LEU A 1 86 ? -9.685 -6.465 -2.451 1.00 83.25 86 LEU A O 1
ATOM 677 N N . LEU A 1 87 ? -9.736 -4.251 -2.144 1.00 82.06 87 LEU A N 1
ATOM 678 C CA . LEU A 1 87 ? -10.395 -3.914 -3.390 1.00 82.06 87 LEU A CA 1
ATOM 679 C C . LEU A 1 87 ? -9.546 -2.929 -4.176 1.00 82.06 87 LEU A C 1
ATOM 681 O O . LEU A 1 87 ? -8.910 -2.031 -3.629 1.00 82.06 87 LEU A O 1
ATOM 685 N N . LEU A 1 88 ? -9.616 -3.072 -5.490 1.00 75.56 88 LEU A N 1
ATOM 686 C CA . LEU A 1 88 ? -9.071 -2.118 -6.430 1.00 75.56 88 LEU A CA 1
ATOM 687 C C . LEU A 1 88 ? -10.220 -1.496 -7.220 1.00 75.56 88 LEU A C 1
ATOM 689 O O . LEU A 1 88 ? -10.880 -2.196 -7.997 1.00 75.56 88 LEU A O 1
ATOM 693 N N . LYS A 1 89 ? -10.442 -0.194 -7.030 1.00 71.44 89 LYS A N 1
ATOM 694 C CA . LYS A 1 89 ? -11.499 0.566 -7.701 1.00 71.44 89 LYS A CA 1
ATOM 695 C C . LYS A 1 89 ? -10.906 1.823 -8.333 1.00 71.44 89 LYS A C 1
ATOM 697 O O . LYS A 1 89 ? -10.325 2.636 -7.626 1.00 71.44 89 LYS A O 1
ATOM 702 N N . GLU A 1 90 ? -11.058 1.971 -9.652 1.00 65.88 90 GLU A N 1
ATOM 703 C CA . GLU A 1 90 ? -10.707 3.204 -10.388 1.00 65.88 90 GLU A CA 1
ATOM 704 C C . GLU A 1 90 ? -9.281 3.718 -10.103 1.00 65.88 90 GLU A C 1
ATOM 706 O O . GLU A 1 90 ? -9.064 4.898 -9.850 1.00 65.88 90 GLU A O 1
ATOM 711 N N . GLY A 1 91 ? -8.284 2.832 -10.069 1.00 62.69 91 GLY A N 1
ATOM 712 C CA . GLY A 1 91 ? -6.911 3.259 -9.777 1.00 62.69 91 GLY A CA 1
ATOM 713 C C . GLY A 1 91 ? -6.544 3.321 -8.295 1.00 62.69 91 GLY A C 1
ATOM 714 O O . GLY A 1 91 ? -5.361 3.360 -7.969 1.00 62.69 91 GLY A O 1
ATOM 715 N N . SER A 1 92 ? -7.536 3.292 -7.403 1.00 70.19 92 SER A N 1
ATOM 716 C CA . SER A 1 92 ? -7.354 3.451 -5.960 1.00 70.19 92 SER A CA 1
ATOM 717 C C . SER A 1 92 ? -7.524 2.127 -5.224 1.00 70.19 92 SER A C 1
ATOM 719 O O . SER A 1 92 ? -8.385 1.302 -5.555 1.00 70.19 92 SER A O 1
ATOM 721 N N . LEU A 1 93 ? -6.704 1.931 -4.195 1.00 83.06 93 LEU A N 1
ATOM 722 C CA . LEU A 1 93 ? -6.827 0.791 -3.300 1.00 83.06 93 LEU A CA 1
ATOM 723 C C . LEU A 1 93 ? -7.738 1.123 -2.136 1.00 83.06 93 LEU A C 1
ATOM 725 O O . LEU A 1 93 ? -7.562 2.121 -1.440 1.00 83.06 93 LEU A O 1
ATOM 729 N N . LEU A 1 94 ? -8.681 0.227 -1.899 1.00 87.50 94 LEU A N 1
ATOM 730 C CA . LEU A 1 94 ? -9.640 0.322 -0.822 1.00 87.50 94 LEU A CA 1
ATOM 731 C C . LEU A 1 94 ? -9.537 -0.935 0.027 1.00 87.50 94 LEU A C 1
ATOM 733 O O . LEU A 1 94 ? -9.632 -2.046 -0.485 1.00 87.50 94 LEU A O 1
ATOM 737 N N . ILE A 1 95 ? -9.414 -0.761 1.333 1.00 89.31 95 ILE A N 1
ATOM 738 C CA . ILE A 1 95 ? -9.591 -1.854 2.283 1.00 89.31 95 ILE A CA 1
ATOM 739 C C . ILE A 1 95 ? -10.968 -1.692 2.891 1.00 89.31 95 ILE A C 1
ATOM 741 O O . ILE A 1 95 ? -11.317 -0.615 3.373 1.00 89.31 95 ILE A O 1
ATOM 745 N N . GLN A 1 96 ? -11.760 -2.752 2.843 1.00 91.44 96 GLN A N 1
ATOM 746 C CA . GLN A 1 96 ? -13.067 -2.786 3.477 1.00 91.44 96 GLN A CA 1
ATOM 747 C C . GLN A 1 96 ? -13.145 -3.948 4.451 1.00 91.44 96 GLN A C 1
ATOM 749 O O . GLN A 1 96 ? -12.491 -4.968 4.259 1.00 91.44 96 GLN A O 1
ATOM 754 N N . GLY A 1 97 ? -13.968 -3.797 5.472 1.00 91.62 97 GLY A N 1
ATOM 755 C CA . GLY A 1 97 ? -14.255 -4.846 6.435 1.00 91.62 97 GLY A CA 1
ATOM 756 C C . GLY A 1 97 ? -15.550 -4.538 7.163 1.00 91.62 97 GLY A C 1
ATOM 757 O O . GLY A 1 97 ? -16.190 -3.513 6.910 1.00 91.62 97 GLY A O 1
ATOM 758 N N . HIS A 1 98 ? -15.967 -5.440 8.033 1.00 92.00 98 HIS A N 1
ATOM 759 C CA . HIS A 1 98 ? -17.199 -5.293 8.791 1.00 92.00 98 HIS A CA 1
ATOM 760 C C . HIS A 1 98 ? -17.160 -6.096 10.089 1.00 92.00 98 HIS A C 1
ATOM 762 O O . HIS A 1 98 ? -16.316 -6.973 10.276 1.00 92.00 98 HIS A O 1
ATOM 768 N N . THR A 1 99 ? -18.095 -5.820 10.991 1.00 92.06 99 THR A N 1
ATOM 769 C CA . THR A 1 99 ? -18.382 -6.739 12.098 1.00 92.06 99 THR A CA 1
ATOM 770 C C . THR A 1 99 ? -19.128 -7.974 11.590 1.00 92.06 99 THR A C 1
ATOM 772 O O . THR A 1 99 ? -19.895 -7.904 10.622 1.00 92.06 99 THR A O 1
ATOM 775 N N . ASN A 1 100 ? -18.901 -9.121 12.220 1.00 80.75 100 ASN A N 1
ATOM 776 C CA . ASN A 1 100 ? -19.663 -10.343 11.982 1.00 80.75 100 ASN A CA 1
ATOM 777 C C . ASN A 1 100 ? -21.116 -10.192 12.463 1.00 80.75 100 ASN A C 1
ATOM 779 O O . ASN A 1 100 ? -21.403 -9.452 13.407 1.00 80.75 100 ASN A O 1
ATOM 783 N N . GLU A 1 101 ? -22.034 -10.927 11.830 1.00 64.19 101 GLU A N 1
ATOM 784 C CA . GLU A 1 101 ? -23.490 -10.806 12.036 1.00 64.19 101 GLU A CA 1
ATOM 785 C C . GLU A 1 101 ? -23.957 -11.127 13.464 1.00 64.19 101 GLU A C 1
ATOM 787 O O . GLU A 1 101 ? -24.994 -10.631 13.896 1.00 64.19 101 GLU A O 1
ATOM 792 N N . TYR A 1 102 ? -23.163 -11.873 14.239 1.00 59.66 102 TYR A N 1
ATOM 793 C CA . TYR A 1 102 ? -23.433 -12.139 15.657 1.00 59.66 102 TYR A CA 1
ATOM 794 C C . TYR A 1 102 ? -23.475 -10.867 16.521 1.00 59.66 102 TYR A C 1
ATOM 796 O O . TYR A 1 102 ? -24.056 -10.869 17.608 1.00 59.66 102 TYR A O 1
ATOM 804 N N . ARG A 1 103 ? -22.888 -9.756 16.056 1.00 63.38 103 ARG A N 1
ATOM 805 C CA . ARG A 1 103 ? -23.056 -8.446 16.693 1.00 63.38 103 ARG A CA 1
ATOM 806 C C . ARG A 1 103 ? -24.324 -7.815 16.106 1.00 63.38 103 ARG A C 1
ATOM 808 O O . ARG A 1 103 ? -24.372 -7.575 14.907 1.00 63.38 103 ARG A O 1
ATOM 815 N N . ARG A 1 104 ? -25.329 -7.523 16.953 1.00 65.94 104 ARG A N 1
ATOM 816 C CA . ARG A 1 104 ? -26.709 -7.052 16.630 1.00 65.94 104 ARG A CA 1
ATOM 817 C C . ARG A 1 104 ? -26.851 -6.038 15.477 1.00 65.94 104 ARG A C 1
ATOM 819 O O . ARG A 1 104 ? -27.938 -5.893 14.928 1.00 65.94 104 ARG A O 1
ATOM 826 N N . PHE A 1 105 ? -25.786 -5.323 15.119 1.00 75.00 105 PHE A N 1
ATOM 827 C CA . PHE A 1 105 ? -25.712 -4.484 13.932 1.00 75.00 105 PHE A CA 1
ATOM 828 C C . PHE A 1 105 ? -24.374 -4.673 13.206 1.00 75.00 105 PHE A C 1
ATOM 830 O O . PHE A 1 105 ? -23.307 -4.618 13.821 1.00 75.00 105 PHE A O 1
ATOM 837 N N . ARG A 1 106 ? -24.438 -4.803 11.877 1.00 84.94 106 ARG A N 1
ATOM 838 C CA . ARG A 1 106 ? -23.259 -4.797 11.006 1.00 84.94 106 ARG A CA 1
ATOM 839 C C . ARG A 1 106 ? -22.740 -3.370 10.839 1.00 84.94 106 ARG A C 1
ATOM 841 O O . ARG A 1 106 ? -23.446 -2.519 10.291 1.00 84.94 106 ARG A O 1
ATOM 848 N N . LEU A 1 107 ? -21.535 -3.113 11.338 1.00 90.56 107 LEU A N 1
ATOM 849 C CA . LEU A 1 107 ? -20.781 -1.892 11.067 1.00 90.56 107 LEU A CA 1
ATOM 850 C C . LEU A 1 107 ? -19.833 -2.148 9.899 1.00 90.56 107 LEU A C 1
ATOM 852 O O . LEU A 1 107 ? -19.350 -3.264 9.723 1.00 90.56 107 LEU A O 1
ATOM 856 N N . GLU A 1 108 ? -19.596 -1.121 9.092 1.00 91.38 108 GLU A N 1
ATOM 857 C CA . GLU A 1 108 ? -18.713 -1.183 7.931 1.00 91.38 108 GLU A CA 1
ATOM 858 C C . GLU A 1 108 ? -17.482 -0.310 8.156 1.00 91.38 108 GLU A C 1
ATOM 860 O O . GLU A 1 108 ? -17.585 0.851 8.554 1.00 91.38 108 GLU A O 1
ATOM 865 N N . PHE A 1 109 ? -16.320 -0.846 7.816 1.00 93.06 109 PHE A N 1
ATOM 866 C CA . PHE A 1 109 ? -15.052 -0.136 7.753 1.00 93.06 109 PHE A CA 1
ATOM 867 C C . PHE A 1 109 ? -14.655 0.091 6.297 1.00 93.06 109 PHE A C 1
ATOM 869 O O . PHE A 1 109 ? -14.779 -0.809 5.461 1.00 93.06 109 PHE A O 1
ATOM 876 N N . ARG A 1 110 ? -14.130 1.282 6.004 1.00 93.25 110 ARG A N 1
ATOM 877 C CA . ARG A 1 110 ? -13.452 1.591 4.744 1.00 93.25 110 ARG A CA 1
ATOM 878 C C . ARG A 1 110 ? -12.195 2.405 4.994 1.00 93.25 110 ARG A C 1
ATOM 880 O O . ARG A 1 110 ? -12.267 3.451 5.625 1.00 93.25 110 ARG A O 1
ATOM 887 N N . LEU A 1 111 ? -11.079 1.981 4.420 1.00 92.44 111 LEU A N 1
ATOM 888 C CA . LEU A 1 111 ? -9.843 2.750 4.341 1.00 92.44 111 LEU A CA 1
ATOM 889 C C . LEU A 1 111 ? -9.468 2.944 2.878 1.00 92.44 111 LEU A C 1
ATOM 891 O O . LEU A 1 111 ? -9.126 1.985 2.186 1.00 92.44 111 LEU A O 1
ATOM 895 N N . ASN A 1 112 ? -9.543 4.190 2.419 1.00 91.31 112 ASN A N 1
ATOM 896 C CA . ASN A 1 112 ? -9.046 4.580 1.111 1.00 91.31 112 ASN A CA 1
ATOM 897 C C . ASN A 1 112 ? -7.548 4.878 1.205 1.00 91.31 112 ASN A C 1
ATOM 899 O O . ASN A 1 112 ? -7.129 5.726 1.997 1.00 91.31 112 ASN A O 1
ATOM 903 N N . LEU A 1 113 ? -6.753 4.183 0.400 1.00 88.50 113 LEU A N 1
ATOM 904 C CA . LEU A 1 113 ? -5.311 4.343 0.354 1.00 88.50 113 LEU A CA 1
ATOM 905 C C . LEU A 1 113 ? -4.921 5.131 -0.895 1.00 88.50 113 LEU A C 1
ATOM 907 O O . LEU A 1 113 ? -5.092 4.673 -2.027 1.00 88.50 113 LEU A O 1
ATOM 911 N N . LYS A 1 114 ? -4.360 6.318 -0.676 1.00 87.50 114 LYS A N 1
ATOM 912 C CA . LYS A 1 114 ? -3.782 7.159 -1.722 1.00 87.50 114 LYS A CA 1
ATOM 913 C C . LYS A 1 114 ? -2.307 6.824 -1.894 1.00 87.50 114 LYS A C 1
ATOM 915 O O . LYS A 1 114 ? -1.571 6.677 -0.918 1.00 87.50 114 LYS A O 1
ATOM 920 N N . CYS A 1 115 ? -1.868 6.721 -3.142 1.00 80.31 115 CYS A N 1
ATOM 921 C CA . CYS A 1 115 ? -0.457 6.529 -3.447 1.00 80.31 115 CYS A CA 1
ATOM 922 C C . CYS A 1 115 ? 0.372 7.724 -2.963 1.00 80.31 115 CYS A C 1
ATOM 924 O O . CYS A 1 115 ? 0.181 8.847 -3.427 1.00 80.31 115 CYS A O 1
ATOM 926 N N . ASN A 1 116 ? 1.328 7.451 -2.077 1.00 79.50 116 ASN A N 1
ATOM 927 C CA . ASN A 1 116 ? 2.415 8.359 -1.743 1.00 79.50 116 ASN A CA 1
ATOM 928 C C . ASN A 1 116 ? 3.719 7.559 -1.700 1.00 79.50 116 ASN A C 1
ATOM 930 O O . ASN A 1 116 ? 3.994 6.836 -0.746 1.00 79.50 116 ASN A O 1
ATOM 934 N N . TRP A 1 117 ? 4.542 7.708 -2.737 1.00 69.06 117 TRP A N 1
ATOM 935 C CA . TRP A 1 117 ? 5.813 6.991 -2.865 1.00 69.06 117 TRP A CA 1
ATOM 936 C C . TRP A 1 117 ? 6.820 7.290 -1.749 1.00 69.06 117 TRP A C 1
ATOM 938 O O . TRP A 1 117 ? 7.720 6.485 -1.524 1.00 69.06 117 TRP A O 1
ATOM 948 N N . LYS A 1 118 ? 6.686 8.433 -1.065 1.00 69.50 118 LYS A N 1
ATOM 949 C CA . LYS A 1 118 ? 7.572 8.838 0.034 1.00 69.50 118 LYS A CA 1
ATOM 950 C C . LYS A 1 118 ? 7.108 8.309 1.395 1.00 69.50 118 LYS A C 1
ATOM 952 O O . LYS A 1 118 ? 7.842 8.434 2.369 1.00 69.50 118 LYS A O 1
ATOM 957 N N . ALA A 1 119 ? 5.904 7.744 1.484 1.00 78.50 119 ALA A N 1
ATOM 958 C CA . ALA A 1 119 ? 5.355 7.281 2.749 1.00 78.50 119 ALA A CA 1
ATOM 959 C C . ALA A 1 119 ? 6.060 6.004 3.229 1.00 78.50 119 ALA A C 1
ATOM 961 O O . ALA A 1 119 ? 6.060 4.977 2.549 1.00 78.50 119 ALA A O 1
ATOM 962 N N . THR A 1 120 ? 6.609 6.046 4.440 1.00 72.94 120 THR A N 1
ATOM 963 C CA . THR A 1 120 ? 7.081 4.866 5.169 1.00 72.94 120 THR A CA 1
ATOM 964 C C . THR A 1 120 ? 5.947 4.338 6.049 1.00 72.94 120 THR A C 1
ATOM 966 O O . THR A 1 120 ? 5.787 4.773 7.186 1.00 72.94 120 THR A O 1
ATOM 969 N N . GLY A 1 121 ? 5.128 3.427 5.515 1.00 78.31 121 GLY A N 1
ATOM 970 C CA . GLY A 1 121 ? 3.969 2.869 6.224 1.00 78.31 121 GLY A CA 1
ATOM 971 C C . GLY A 1 121 ? 2.658 3.587 5.890 1.00 78.31 121 GLY A C 1
ATOM 972 O O . GLY A 1 121 ? 2.419 3.897 4.722 1.00 78.31 121 GLY A O 1
ATOM 973 N N . LEU A 1 122 ? 1.797 3.810 6.891 1.00 85.69 122 LEU A N 1
ATOM 974 C CA . LEU A 1 122 ? 0.589 4.633 6.757 1.00 85.69 122 LEU A CA 1
ATOM 975 C C . LEU A 1 122 ? 0.883 6.051 7.242 1.00 85.69 122 LEU A C 1
ATOM 977 O O . LEU A 1 122 ? 1.230 6.253 8.403 1.00 85.69 122 LEU A O 1
ATOM 981 N N . THR A 1 123 ? 0.711 7.031 6.364 1.00 87.81 123 THR A N 1
ATOM 982 C CA . THR A 1 123 ? 0.867 8.457 6.672 1.00 87.81 123 THR A CA 1
ATOM 983 C C . THR A 1 123 ? -0.439 9.195 6.410 1.00 87.81 123 THR A C 1
ATOM 985 O O . THR A 1 123 ? -1.296 8.703 5.677 1.00 87.81 123 THR A O 1
ATOM 988 N N . ASN A 1 124 ? -0.613 10.382 7.001 1.00 90.00 124 ASN A N 1
ATOM 989 C CA . ASN A 1 124 ? -1.799 11.226 6.792 1.00 90.00 124 ASN A CA 1
ATOM 990 C C . ASN A 1 124 ? -3.130 10.476 7.004 1.00 90.00 124 ASN A C 1
ATOM 992 O O . ASN A 1 124 ? -4.107 10.702 6.291 1.00 90.00 124 ASN A O 1
ATOM 996 N N . LEU A 1 125 ? -3.147 9.541 7.962 1.00 92.19 125 LEU A N 1
ATOM 997 C CA . LEU A 1 125 ? -4.323 8.745 8.279 1.00 92.19 125 LEU A CA 1
ATOM 998 C C . LEU A 1 125 ? -5.341 9.603 9.031 1.00 92.19 125 LEU A C 1
ATOM 1000 O O . LEU A 1 125 ? -5.082 10.068 10.138 1.00 92.19 125 LEU A O 1
ATOM 1004 N N . VAL A 1 126 ? -6.516 9.769 8.436 1.00 93.56 126 VAL A N 1
ATOM 1005 C CA . VAL A 1 126 ? -7.596 10.601 8.970 1.00 93.56 126 VAL A CA 1
ATOM 1006 C C . VAL A 1 126 ? -8.931 9.875 8.903 1.00 93.56 126 VAL A C 1
ATOM 1008 O O . VAL A 1 126 ? -9.208 9.130 7.958 1.00 93.56 126 VAL A O 1
ATOM 1011 N N . TYR A 1 127 ? -9.782 10.112 9.902 1.00 93.25 127 TYR A N 1
ATOM 1012 C CA . TYR A 1 127 ? -11.188 9.721 9.851 1.00 93.25 127 TYR A CA 1
ATOM 1013 C C . TYR A 1 127 ? -11.962 10.702 8.967 1.00 93.25 127 TYR A C 1
ATOM 1015 O O . TYR A 1 127 ? -11.894 11.915 9.153 1.00 93.25 127 TYR A O 1
ATOM 1023 N N . VAL A 1 128 ? -12.709 10.169 8.003 1.00 91.00 128 VAL A N 1
ATOM 1024 C CA . VAL A 1 128 ? -13.532 10.937 7.070 1.00 91.00 128 VAL A CA 1
ATOM 1025 C C . VAL A 1 128 ? -14.977 10.855 7.540 1.00 91.00 128 VAL A C 1
ATOM 1027 O O . VAL A 1 128 ? -15.652 9.838 7.354 1.00 91.00 128 VAL A O 1
ATOM 1030 N N . LYS A 1 129 ? -15.453 11.940 8.157 1.00 82.69 129 LYS A N 1
ATOM 1031 C CA . LYS A 1 129 ? -16.831 12.049 8.642 1.00 82.69 129 LYS A CA 1
ATOM 1032 C C . LYS A 1 129 ? -17.813 11.865 7.473 1.00 82.69 129 LYS A C 1
ATOM 1034 O O . LYS A 1 129 ? -17.711 12.586 6.478 1.00 82.69 129 LYS A O 1
ATOM 1039 N N . PRO A 1 130 ? -18.762 10.918 7.557 1.00 76.38 130 PRO A N 1
ATOM 1040 C CA . PRO A 1 130 ? -19.723 10.707 6.484 1.00 76.38 130 PRO A CA 1
ATOM 1041 C C . PRO A 1 130 ? -20.700 11.888 6.385 1.00 76.38 130 PRO A C 1
ATOM 1043 O O . PRO A 1 130 ? -21.104 12.459 7.397 1.00 76.38 130 PRO A O 1
ATOM 1046 N N . GLN A 1 131 ? -21.111 12.229 5.158 1.00 65.88 131 GLN A N 1
ATOM 1047 C CA . GLN A 1 131 ? -22.105 13.283 4.897 1.00 65.88 131 GLN A CA 1
ATOM 1048 C C . GLN A 1 131 ? -23.521 12.906 5.373 1.00 65.88 131 GLN A C 1
ATOM 1050 O O . GLN A 1 131 ? -24.353 13.781 5.587 1.00 65.88 131 GLN A O 1
ATOM 1055 N N . GLN A 1 132 ? -23.801 11.614 5.565 1.00 66.44 132 GLN A N 1
ATOM 1056 C CA . GLN A 1 132 ? -25.073 11.102 6.077 1.00 66.44 132 GLN A CA 1
ATOM 1057 C C . GLN A 1 132 ? -24.841 10.218 7.304 1.00 66.44 132 GLN A C 1
ATOM 1059 O O . GLN A 1 132 ? -23.817 9.538 7.407 1.00 66.44 132 GLN A O 1
ATOM 1064 N N . LYS A 1 133 ? -25.814 10.186 8.226 1.00 63.34 133 LYS A N 1
ATOM 1065 C CA . LYS A 1 133 ? -25.810 9.219 9.332 1.00 63.34 133 LYS A CA 1
ATOM 1066 C C . LYS A 1 133 ? -25.860 7.804 8.748 1.00 63.34 133 LYS A C 1
ATOM 1068 O O . LYS A 1 133 ? -26.800 7.456 8.043 1.00 63.34 133 LYS A O 1
ATOM 1073 N N . GLY A 1 134 ? -24.857 6.989 9.052 1.00 67.94 134 GLY A N 1
ATOM 1074 C CA . GLY A 1 134 ? -24.765 5.614 8.570 1.00 67.94 134 GLY A CA 1
ATOM 1075 C C . GLY A 1 134 ? -23.859 4.762 9.451 1.00 67.94 134 GLY A C 1
ATOM 1076 O O . GLY A 1 134 ? -23.127 5.278 10.290 1.00 67.94 134 GLY A O 1
ATOM 1077 N N . LYS A 1 135 ? -23.894 3.443 9.242 1.00 82.31 135 LYS A N 1
ATOM 1078 C CA . LYS A 1 135 ? -23.095 2.446 9.983 1.00 82.31 135 LYS A CA 1
ATOM 1079 C C . LYS A 1 135 ? -21.671 2.275 9.433 1.00 82.31 135 LYS A C 1
ATOM 1081 O O . LYS A 1 135 ? -21.019 1.273 9.712 1.00 82.31 135 LYS A O 1
ATOM 1086 N N . ARG A 1 136 ? -21.205 3.219 8.610 1.00 89.06 136 ARG A N 1
ATOM 1087 C CA . ARG A 1 136 ? -19.944 3.133 7.869 1.00 89.06 136 ARG A CA 1
ATOM 1088 C C . ARG A 1 136 ? -18.928 4.133 8.397 1.00 89.06 136 ARG A C 1
ATOM 1090 O O . ARG A 1 136 ? -19.147 5.339 8.321 1.00 89.06 136 ARG A O 1
ATOM 1097 N N . TYR A 1 137 ? -17.786 3.616 8.818 1.00 91.94 137 TYR A N 1
ATOM 1098 C CA . TYR A 1 137 ? -16.632 4.370 9.278 1.00 91.94 137 TYR A CA 1
ATOM 1099 C C . TYR A 1 137 ? -15.601 4.413 8.155 1.00 91.94 137 TYR A C 1
ATOM 1101 O O . TYR A 1 137 ? -15.081 3.377 7.737 1.00 91.94 137 TYR A O 1
ATOM 1109 N N . SER A 1 138 ? -15.351 5.612 7.633 1.00 93.06 138 SER A N 1
ATOM 1110 C CA . SER A 1 138 ? -14.446 5.817 6.503 1.00 93.06 138 SER A CA 1
ATOM 1111 C C . SER A 1 138 ? -13.172 6.507 6.961 1.00 93.06 138 SER A C 1
ATOM 1113 O O . SER A 1 138 ? -13.212 7.439 7.756 1.00 93.06 138 SER A O 1
ATOM 1115 N N . PHE A 1 139 ? -12.045 6.067 6.427 1.00 93.94 139 PHE A N 1
ATOM 1116 C CA . PHE A 1 139 ? -10.723 6.604 6.689 1.00 93.94 139 PHE A CA 1
ATOM 1117 C C . PHE A 1 139 ? -10.011 6.844 5.362 1.00 93.94 139 PHE A C 1
ATOM 1119 O O . PHE A 1 139 ? -10.273 6.164 4.365 1.00 93.94 139 PHE A O 1
ATOM 1126 N N . SER A 1 140 ? -9.097 7.803 5.351 1.00 93.06 140 SER A N 1
ATOM 1127 C CA . SER A 1 140 ? -8.182 8.040 4.238 1.00 93.06 140 SER A CA 1
ATOM 1128 C C . SER A 1 140 ? -6.768 8.040 4.784 1.00 93.06 140 SER A C 1
ATOM 1130 O O . SER A 1 140 ? -6.528 8.656 5.813 1.00 93.06 140 SER A O 1
ATOM 1132 N N . ALA A 1 141 ? -5.847 7.386 4.090 1.00 92.12 141 ALA A N 1
ATOM 1133 C CA . ALA A 1 141 ? -4.421 7.469 4.378 1.00 92.12 141 ALA A CA 1
ATOM 1134 C C . ALA A 1 141 ? -3.618 7.494 3.086 1.00 92.12 141 ALA A C 1
ATOM 1136 O O . ALA A 1 141 ? -4.120 7.204 1.999 1.00 92.12 141 ALA A O 1
ATOM 1137 N N . GLU A 1 142 ? -2.349 7.815 3.235 1.00 89.75 142 GLU A N 1
ATOM 1138 C CA . GLU A 1 142 ? -1.338 7.730 2.206 1.00 89.75 142 GLU A CA 1
ATOM 1139 C C . GLU A 1 142 ? -0.372 6.593 2.521 1.00 89.75 142 GLU A C 1
ATOM 1141 O O . GLU A 1 142 ? -0.041 6.340 3.680 1.00 89.75 142 GLU A O 1
ATOM 1146 N N . SER A 1 143 ? 0.064 5.875 1.490 1.00 84.31 143 SER A N 1
ATOM 1147 C CA . SER A 1 143 ? 1.076 4.833 1.643 1.00 84.31 143 SER A CA 1
ATOM 1148 C C . SER A 1 143 ? 1.789 4.549 0.325 1.00 84.31 143 SER A C 1
ATOM 1150 O O . SER A 1 143 ? 1.206 4.696 -0.753 1.00 84.31 143 SER A O 1
ATOM 1152 N N . SER A 1 144 ? 3.031 4.074 0.397 1.00 75.75 144 SER A N 1
ATOM 1153 C CA . SER A 1 144 ? 3.758 3.581 -0.774 1.00 75.75 144 SER A CA 1
ATOM 1154 C C . SER A 1 144 ? 3.166 2.270 -1.299 1.00 75.75 144 SER A C 1
ATOM 1156 O O . SER A 1 144 ? 3.162 2.046 -2.506 1.00 75.75 144 SER A O 1
ATOM 1158 N N . VAL A 1 145 ? 2.550 1.447 -0.439 1.00 75.31 145 VAL A N 1
ATOM 1159 C CA . VAL A 1 145 ? 1.861 0.211 -0.868 1.00 75.31 145 VAL A CA 1
ATOM 1160 C C . VAL A 1 145 ? 0.596 0.509 -1.672 1.00 75.31 145 VAL A C 1
ATOM 1162 O O . VAL A 1 145 ? 0.122 -0.325 -2.441 1.00 75.31 145 VAL A O 1
ATOM 1165 N N . ALA A 1 146 ? 0.045 1.712 -1.482 1.00 77.75 146 ALA A N 1
ATOM 1166 C CA . ALA A 1 146 ? -1.107 2.213 -2.212 1.00 77.75 146 ALA A CA 1
ATOM 1167 C C . ALA A 1 146 ? -0.773 2.555 -3.666 1.00 77.75 146 ALA A C 1
ATOM 1169 O O . ALA A 1 146 ? -1.661 2.687 -4.509 1.00 77.75 146 ALA A O 1
ATOM 1170 N N . CYS A 1 147 ? 0.518 2.692 -3.963 1.00 71.38 147 CYS A N 1
ATOM 1171 C CA . CYS A 1 147 ? 1.034 2.881 -5.299 1.00 71.38 147 CYS A CA 1
ATOM 1172 C C . CYS A 1 147 ? 1.009 1.563 -6.068 1.00 71.38 147 CYS A C 1
ATOM 1174 O O . CYS A 1 147 ? 2.047 1.033 -6.479 1.00 71.38 147 CYS A O 1
ATOM 1176 N N . VAL A 1 148 ? -0.198 1.027 -6.277 1.00 62.62 148 VAL A N 1
ATOM 1177 C CA . VAL A 1 148 ? -0.379 -0.053 -7.238 1.00 62.62 148 VAL A CA 1
ATOM 1178 C C . VAL A 1 148 ? 0.102 0.468 -8.566 1.00 62.62 148 VAL A C 1
ATOM 1180 O O . VAL A 1 148 ? -0.446 1.411 -9.137 1.00 62.62 148 VAL A O 1
ATOM 1183 N N . LYS A 1 149 ? 1.115 -0.201 -9.087 1.00 57.78 149 LYS A N 1
ATOM 1184 C CA . LYS A 1 149 ? 1.477 -0.098 -10.489 1.00 57.78 149 LYS A CA 1
ATOM 1185 C C . LYS A 1 149 ? 0.445 -0.920 -11.257 1.00 57.78 149 LYS A C 1
ATOM 1187 O O . LYS A 1 149 ? 0.729 -2.032 -11.689 1.00 57.78 149 LYS A O 1
ATOM 1192 N N . LEU A 1 150 ? -0.795 -0.422 -11.305 1.00 49.75 150 LEU A N 1
ATOM 1193 C CA . LEU A 1 150 ? -1.809 -0.937 -12.221 1.00 49.75 150 LEU A CA 1
ATOM 1194 C C . LEU A 1 150 ? -1.238 -0.892 -13.622 1.00 49.75 150 LEU A C 1
ATOM 1196 O O . LEU A 1 150 ? -0.455 0.015 -13.906 1.00 49.75 150 LEU A O 1
ATOM 1200 N N . PRO A 1 151 ? -1.527 -1.926 -14.421 1.00 49.66 151 PRO A N 1
ATOM 1201 C CA . PRO A 1 151 ? -0.587 -2.469 -15.376 1.00 49.66 151 PRO A CA 1
ATOM 1202 C C . PRO A 1 151 ? 0.038 -1.352 -16.199 1.00 49.66 151 PRO A C 1
ATOM 1204 O O . PRO A 1 151 ? -0.655 -0.623 -16.907 1.00 49.66 151 PRO A O 1
ATOM 1207 N N . ILE A 1 152 ? 1.371 -1.282 -16.178 1.00 54.59 152 ILE A N 1
ATOM 1208 C CA . ILE A 1 152 ? 2.034 -0.971 -17.438 1.00 54.59 152 ILE A CA 1
ATOM 1209 C C . ILE A 1 152 ? 1.505 -2.046 -18.370 1.00 54.59 152 ILE A C 1
ATOM 1211 O O . ILE A 1 152 ? 1.690 -3.235 -18.090 1.00 54.59 152 ILE A O 1
ATOM 1215 N N . ASN A 1 153 ? 0.741 -1.643 -19.383 1.00 62.53 153 ASN A N 1
ATOM 1216 C CA . ASN A 1 153 ? 0.304 -2.573 -20.398 1.00 62.53 153 ASN A CA 1
ATOM 1217 C C . ASN A 1 153 ? 1.569 -3.057 -21.109 1.00 62.53 153 ASN A C 1
ATOM 1219 O O . ASN A 1 153 ? 2.064 -2.440 -22.043 1.00 62.53 153 ASN A O 1
ATOM 1223 N N . CYS A 1 154 ? 2.139 -4.135 -20.582 1.00 75.50 154 CYS A N 1
ATOM 1224 C CA . CYS A 1 154 ? 3.300 -4.803 -21.138 1.00 75.50 154 CYS A CA 1
ATOM 1225 C C . CYS A 1 154 ? 2.930 -5.662 -22.344 1.00 75.50 154 CYS A C 1
ATOM 1227 O O . CYS A 1 154 ? 3.740 -6.459 -22.797 1.00 75.50 154 CYS A O 1
ATOM 1229 N N . LEU A 1 155 ? 1.702 -5.499 -22.830 1.00 81.00 155 LEU A N 1
ATOM 1230 C CA . LEU A 1 155 ? 1.254 -5.901 -24.137 1.00 81.00 155 LEU A CA 1
ATOM 1231 C C 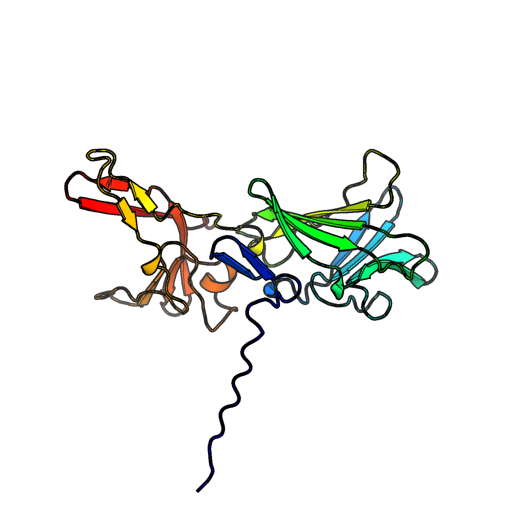. LEU A 1 155 ? 1.213 -4.642 -25.007 1.00 81.00 155 LEU A C 1
ATOM 1233 O O . LEU A 1 155 ? 0.321 -3.805 -24.859 1.00 81.00 155 LEU A O 1
ATOM 1237 N N . ILE A 1 156 ? 2.211 -4.474 -25.864 1.00 81.19 156 ILE A N 1
ATOM 1238 C CA . ILE A 1 156 ? 2.368 -3.263 -26.674 1.00 81.19 156 ILE A CA 1
ATOM 1239 C C . ILE A 1 156 ? 2.020 -3.620 -28.107 1.00 81.19 156 ILE A C 1
ATOM 1241 O O . ILE A 1 156 ? 2.558 -4.583 -28.647 1.00 81.19 156 ILE A O 1
ATOM 1245 N N . ARG A 1 157 ? 1.129 -2.851 -28.720 1.00 80.12 157 ARG A N 1
ATOM 1246 C CA . ARG A 1 157 ? 0.853 -2.968 -30.149 1.00 80.12 157 ARG A CA 1
ATOM 1247 C C . ARG A 1 157 ? 1.844 -2.110 -30.921 1.00 80.12 157 ARG A C 1
ATOM 1249 O O . ARG A 1 157 ? 2.136 -0.999 -30.475 1.00 80.12 157 ARG A O 1
ATOM 1256 N N . ASP A 1 158 ? 2.356 -2.615 -32.035 1.00 80.69 158 ASP A N 1
ATOM 1257 C CA . ASP A 1 158 ? 3.156 -1.790 -32.936 1.00 80.69 158 ASP A CA 1
ATOM 1258 C C . ASP A 1 158 ? 2.257 -0.726 -33.590 1.00 80.69 158 ASP A C 1
ATOM 1260 O O . ASP A 1 158 ? 1.317 -1.090 -34.299 1.00 80.69 158 ASP A O 1
ATOM 1264 N N . PRO A 1 159 ? 2.509 0.578 -33.371 1.00 74.44 159 PRO A N 1
ATOM 1265 C CA . PRO A 1 159 ? 1.726 1.629 -34.011 1.00 74.44 159 PRO A CA 1
ATOM 1266 C C . PRO A 1 159 ? 1.928 1.693 -35.533 1.00 74.44 159 PRO A C 1
ATOM 1268 O O . PRO A 1 159 ? 1.074 2.247 -36.222 1.00 74.44 159 PRO A O 1
ATOM 1271 N N . ALA A 1 160 ? 3.035 1.165 -36.067 1.00 78.06 160 ALA A N 1
ATOM 1272 C CA . ALA A 1 160 ? 3.295 1.114 -37.506 1.00 78.06 160 ALA A CA 1
ATOM 1273 C C . ALA A 1 160 ? 2.682 -0.131 -38.170 1.00 78.06 160 ALA A C 1
ATOM 1275 O O . ALA A 1 160 ? 2.415 -0.118 -39.373 1.00 78.06 160 ALA A O 1
ATOM 1276 N N . ASN A 1 161 ? 2.442 -1.195 -37.399 1.00 74.69 161 ASN A N 1
ATOM 1277 C CA . ASN A 1 161 ? 1.862 -2.437 -37.888 1.00 74.69 161 ASN A CA 1
ATOM 1278 C C . ASN A 1 161 ? 0.981 -3.107 -36.830 1.00 74.69 161 ASN A C 1
ATOM 1280 O O . ASN A 1 161 ? 1.417 -3.937 -36.036 1.00 74.69 161 ASN A O 1
ATOM 1284 N N . ASP A 1 162 ? -0.312 -2.825 -36.907 1.00 72.12 162 ASP A N 1
ATOM 1285 C CA . ASP A 1 162 ? -1.337 -3.342 -36.002 1.00 72.12 162 ASP A CA 1
ATOM 1286 C C . ASP A 1 162 ? -1.386 -4.883 -35.862 1.00 72.12 162 ASP A C 1
ATOM 1288 O O . ASP A 1 162 ? -2.020 -5.408 -34.940 1.00 72.12 162 ASP A O 1
ATOM 1292 N N . ASN A 1 163 ? -0.721 -5.639 -36.738 1.00 77.38 163 ASN A N 1
ATOM 1293 C CA . ASN A 1 163 ? -0.652 -7.097 -36.642 1.00 77.38 163 ASN A CA 1
ATOM 1294 C C . ASN A 1 163 ? 0.400 -7.601 -35.645 1.00 77.38 163 ASN A C 1
ATOM 1296 O O . ASN A 1 163 ? 0.352 -8.773 -35.267 1.00 77.38 163 ASN A O 1
ATOM 1300 N N . PHE A 1 164 ? 1.326 -6.747 -35.195 1.00 78.69 164 PHE A N 1
ATOM 1301 C CA . PHE A 1 164 ? 2.362 -7.126 -34.239 1.00 78.69 164 PHE A CA 1
ATOM 1302 C C . PHE A 1 164 ? 2.052 -6.656 -32.820 1.00 78.69 164 PHE A C 1
ATOM 1304 O O . PHE A 1 164 ? 1.601 -5.537 -32.558 1.00 78.69 164 PHE A O 1
ATOM 1311 N N . LEU A 1 165 ? 2.304 -7.564 -31.880 1.00 80.69 165 LEU A N 1
ATOM 1312 C CA . LEU A 1 165 ? 2.012 -7.397 -30.469 1.00 80.69 165 LEU A CA 1
ATOM 1313 C C . LEU A 1 165 ? 3.174 -7.952 -29.645 1.00 80.69 165 LEU A C 1
ATOM 1315 O O . LEU A 1 165 ? 3.490 -9.140 -29.704 1.00 80.69 165 LEU A O 1
ATOM 1319 N N . TYR A 1 166 ? 3.803 -7.081 -28.866 1.00 83.12 166 TYR A N 1
ATOM 1320 C CA . TYR A 1 166 ? 4.955 -7.400 -28.033 1.00 83.12 166 TYR A CA 1
ATOM 1321 C C . TYR A 1 166 ? 4.469 -7.686 -26.619 1.00 83.12 166 TYR A C 1
ATOM 1323 O O . TYR A 1 166 ? 3.984 -6.792 -25.923 1.00 83.12 166 TYR A O 1
ATOM 1331 N N . ASP A 1 167 ? 4.603 -8.940 -26.191 1.00 84.19 167 ASP A N 1
ATOM 1332 C CA . ASP A 1 167 ? 4.262 -9.375 -24.839 1.00 84.19 167 ASP A CA 1
ATOM 1333 C C . ASP A 1 167 ? 5.506 -9.443 -23.947 1.00 84.19 167 ASP A C 1
ATOM 1335 O O . ASP A 1 167 ? 6.275 -10.406 -23.963 1.00 84.19 167 ASP A O 1
ATOM 1339 N N . LEU A 1 168 ? 5.682 -8.421 -23.116 1.00 83.25 168 LEU A N 1
ATOM 1340 C CA . LEU A 1 168 ? 6.777 -8.320 -22.156 1.00 83.25 168 LEU A CA 1
ATOM 1341 C C . LEU A 1 168 ? 6.424 -8.879 -20.779 1.00 83.25 168 LEU A C 1
ATOM 1343 O O . LEU A 1 168 ? 7.268 -8.855 -19.883 1.00 83.25 168 LEU A O 1
ATOM 1347 N N . ARG A 1 169 ? 5.208 -9.401 -20.566 1.00 78.69 169 ARG A N 1
ATOM 1348 C CA . ARG A 1 169 ? 4.777 -9.888 -19.240 1.00 78.69 169 ARG A CA 1
ATOM 1349 C C . ARG A 1 169 ? 5.681 -11.001 -18.715 1.00 78.69 169 ARG A C 1
ATOM 1351 O O . ARG A 1 169 ? 5.900 -11.093 -17.514 1.00 78.69 169 ARG A O 1
ATOM 1358 N N . ARG A 1 170 ? 6.267 -11.804 -19.610 1.00 80.25 170 ARG A N 1
ATOM 1359 C CA . ARG A 1 170 ? 7.230 -12.866 -19.259 1.00 80.25 170 ARG A CA 1
ATOM 1360 C C . ARG A 1 170 ? 8.581 -12.341 -18.763 1.00 80.25 170 ARG A C 1
ATOM 1362 O O . ARG A 1 170 ? 9.346 -13.105 -18.181 1.00 80.25 170 ARG A O 1
ATOM 1369 N N . LEU A 1 171 ? 8.873 -11.056 -18.965 1.00 81.62 171 LEU A N 1
ATOM 1370 C CA . LEU A 1 171 ? 10.051 -10.401 -18.397 1.00 81.62 171 LEU A CA 1
ATOM 1371 C C . LEU A 1 171 ? 9.842 -10.011 -16.928 1.00 81.62 171 LEU A C 1
ATOM 1373 O O . LEU A 1 171 ? 10.824 -9.714 -16.246 1.00 81.62 171 LEU A O 1
ATOM 1377 N N . TYR A 1 172 ? 8.607 -10.058 -16.415 1.00 80.25 172 TYR A N 1
ATOM 1378 C CA . TYR A 1 172 ? 8.373 -10.015 -14.978 1.00 80.25 172 TYR A CA 1
ATOM 1379 C C . TYR A 1 172 ? 8.724 -11.373 -14.368 1.00 80.25 172 TYR A C 1
ATOM 1381 O O . TYR A 1 172 ? 7.984 -12.350 -14.501 1.00 80.25 172 TYR A O 1
ATOM 1389 N N . ARG A 1 173 ? 9.871 -11.445 -13.692 1.00 66.81 173 ARG A N 1
ATOM 1390 C CA . ARG A 1 173 ? 10.337 -12.662 -13.022 1.00 66.81 173 ARG A CA 1
ATOM 1391 C C . ARG A 1 173 ? 10.189 -12.503 -11.512 1.00 66.81 173 ARG A C 1
ATOM 1393 O O . ARG A 1 173 ? 10.614 -11.499 -10.946 1.00 66.81 173 ARG A O 1
ATOM 1400 N N . GLY A 1 174 ? 9.601 -13.495 -10.842 1.00 53.19 174 GLY A N 1
ATOM 1401 C CA . GLY A 1 174 ? 9.588 -13.535 -9.378 1.00 53.19 17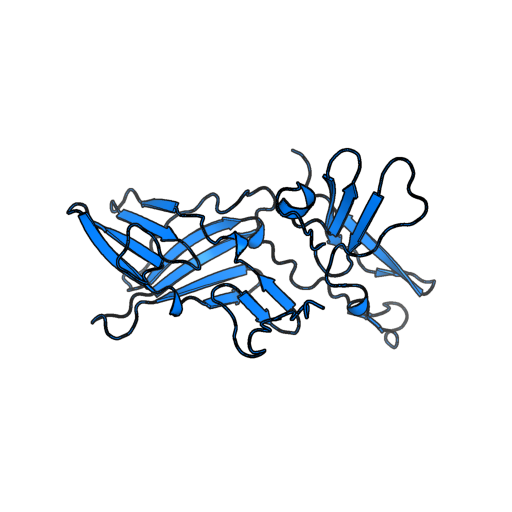4 GLY A CA 1
ATOM 1402 C C . GLY A 1 174 ? 11.019 -13.612 -8.827 1.00 53.19 174 GLY A C 1
ATOM 1403 O O . GLY A 1 174 ? 11.765 -14.503 -9.217 1.00 53.19 174 GLY A O 1
ATOM 1404 N N . GLY A 1 175 ? 11.403 -12.673 -7.952 1.00 63.28 175 GLY A N 1
ATOM 1405 C CA . GLY A 1 175 ? 12.736 -12.586 -7.331 1.00 63.28 175 GLY A CA 1
ATOM 1406 C C . GLY A 1 175 ? 13.397 -11.212 -7.521 1.00 63.28 175 GLY A C 1
ATOM 1407 O O . GLY A 1 175 ? 12.707 -10.223 -7.774 1.00 63.28 175 GLY A O 1
ATOM 1408 N N . ASN A 1 176 ? 14.734 -11.162 -7.460 1.00 66.94 176 ASN A N 1
ATOM 1409 C CA . ASN A 1 176 ? 15.549 -9.940 -7.606 1.00 66.94 176 ASN A CA 1
ATOM 1410 C C . ASN A 1 176 ? 15.581 -9.370 -9.049 1.00 66.94 176 ASN A C 1
ATOM 1412 O O . ASN A 1 176 ? 16.465 -8.587 -9.374 1.00 66.94 176 ASN A O 1
ATOM 1416 N N . GLY A 1 177 ? 14.662 -9.767 -9.937 1.00 83.62 177 GLY A N 1
ATOM 1417 C CA . GLY A 1 177 ? 14.640 -9.343 -11.342 1.00 83.62 177 GLY A CA 1
ATOM 1418 C C . GLY A 1 177 ? 15.804 -9.879 -12.187 1.00 83.62 177 GLY A C 1
ATOM 1419 O O . GLY A 1 177 ? 16.322 -10.973 -11.958 1.00 83.62 177 GLY A O 1
ATOM 1420 N N . TRP A 1 178 ? 16.177 -9.112 -13.208 1.00 89.75 178 TRP A N 1
ATOM 1421 C CA . TRP A 1 178 ? 17.278 -9.364 -14.133 1.00 89.75 178 TRP A CA 1
ATOM 1422 C C . TRP A 1 178 ? 18.523 -8.597 -13.713 1.00 89.75 178 TRP A C 1
ATOM 1424 O O . TRP A 1 178 ? 18.444 -7.449 -13.292 1.00 89.75 178 TRP A O 1
ATOM 1434 N N . ASN A 1 179 ? 19.683 -9.222 -13.8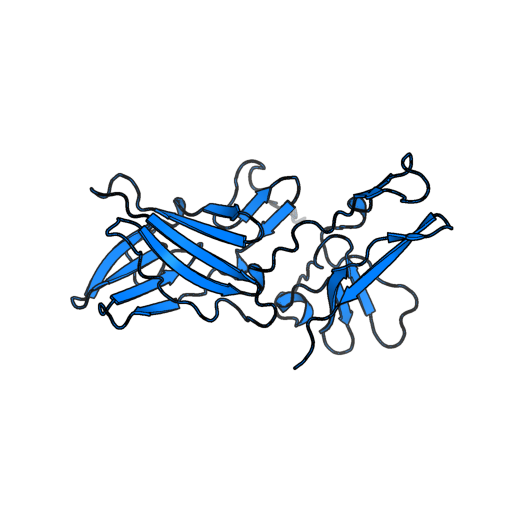79 1.00 91.69 179 ASN A N 1
ATOM 1435 C CA . ASN A 1 179 ? 20.968 -8.586 -13.618 1.00 91.69 179 ASN A CA 1
ATOM 1436 C C . ASN A 1 179 ? 21.527 -7.997 -14.912 1.00 91.69 179 ASN A C 1
ATOM 1438 O O . ASN A 1 179 ? 21.689 -8.712 -15.905 1.00 91.69 179 ASN A O 1
ATOM 1442 N N . VAL A 1 180 ? 21.836 -6.701 -14.892 1.00 92.06 180 VAL A N 1
ATOM 1443 C CA . VAL A 1 180 ? 22.473 -6.024 -16.025 1.00 92.06 180 VAL A CA 1
ATOM 1444 C C . VAL A 1 180 ? 23.945 -6.433 -16.083 1.00 92.06 180 VAL A C 1
ATOM 1446 O O . VAL A 1 180 ? 24.665 -6.361 -15.087 1.00 92.06 180 VAL A O 1
ATOM 1449 N N . LYS A 1 181 ? 24.399 -6.884 -17.256 1.00 92.88 181 LYS A N 1
ATOM 1450 C CA . LYS A 1 181 ? 25.797 -7.273 -17.484 1.00 92.88 181 LYS A CA 1
ATOM 1451 C C . LYS A 1 181 ? 26.683 -6.044 -17.707 1.00 92.88 181 LYS A C 1
ATOM 1453 O O . LYS A 1 181 ? 26.200 -5.002 -18.135 1.00 92.88 181 LYS A O 1
ATOM 1458 N N . ASN A 1 182 ? 27.986 -6.203 -17.469 1.00 91.50 182 ASN A N 1
ATOM 1459 C CA . ASN A 1 182 ? 29.021 -5.197 -17.745 1.00 91.50 182 ASN A CA 1
ATOM 1460 C C . ASN A 1 182 ? 28.851 -3.868 -16.982 1.00 91.50 182 ASN A C 1
ATOM 1462 O O . ASN A 1 182 ? 29.265 -2.814 -17.457 1.00 91.50 182 ASN A O 1
ATOM 1466 N N . VAL A 1 183 ? 28.260 -3.913 -15.785 1.00 90.81 183 VAL A N 1
ATOM 1467 C CA . VAL A 1 183 ? 28.187 -2.759 -14.879 1.00 90.81 183 VAL A CA 1
ATOM 1468 C C . VAL A 1 183 ? 29.490 -2.659 -14.086 1.00 90.81 183 VAL A C 1
ATOM 1470 O O . VAL A 1 183 ? 29.893 -3.614 -13.424 1.00 90.81 183 VAL A O 1
ATOM 1473 N N . THR A 1 184 ? 30.150 -1.502 -14.122 1.00 89.69 184 THR A N 1
ATOM 1474 C CA . THR A 1 184 ? 31.360 -1.236 -13.333 1.00 89.69 184 THR A CA 1
ATOM 1475 C C . THR A 1 184 ? 31.014 -0.565 -12.002 1.00 89.69 184 THR A C 1
ATOM 1477 O O . THR A 1 184 ? 30.193 0.349 -11.926 1.00 89.69 184 THR A O 1
ATOM 1480 N N . GLY A 1 185 ? 31.643 -1.020 -10.913 1.00 86.50 185 GLY A N 1
ATOM 1481 C CA . GLY A 1 185 ? 31.500 -0.397 -9.594 1.00 86.50 185 GLY A CA 1
ATOM 1482 C C . GLY A 1 185 ? 30.156 -0.629 -8.894 1.00 86.50 185 GLY A C 1
ATOM 1483 O O . GLY A 1 185 ? 29.791 0.177 -8.041 1.00 86.50 185 GLY A O 1
ATOM 1484 N N . GLY A 1 186 ? 29.421 -1.691 -9.238 1.00 91.06 186 GLY A N 1
ATOM 1485 C CA . GLY A 1 186 ? 28.174 -2.083 -8.577 1.00 91.06 186 GLY A CA 1
ATOM 1486 C C . GLY A 1 186 ? 27.409 -3.153 -9.358 1.00 91.06 186 GLY A C 1
ATOM 1487 O O . GLY A 1 186 ? 27.909 -3.689 -10.344 1.00 91.06 186 GLY A O 1
ATOM 1488 N N . ARG A 1 187 ? 26.179 -3.442 -8.928 1.00 92.50 187 ARG A N 1
ATOM 1489 C CA . ARG A 1 187 ? 25.245 -4.351 -9.615 1.00 92.50 187 ARG A CA 1
ATOM 1490 C C . ARG A 1 187 ? 23.925 -3.634 -9.861 1.00 92.50 187 ARG A C 1
ATOM 1492 O O . ARG A 1 187 ? 23.401 -3.036 -8.928 1.00 92.50 187 ARG A O 1
ATOM 1499 N N . ILE A 1 188 ? 23.390 -3.694 -11.079 1.00 93.12 188 ILE A N 1
ATOM 1500 C CA . ILE A 1 188 ? 22.053 -3.165 -11.380 1.00 93.12 188 ILE A CA 1
ATOM 1501 C C . ILE A 1 188 ? 21.085 -4.332 -11.544 1.00 93.12 188 ILE A C 1
ATOM 1503 O O . ILE A 1 188 ? 21.259 -5.168 -12.433 1.00 93.12 188 ILE A O 1
ATOM 1507 N N . ASP A 1 189 ? 20.071 -4.354 -10.686 1.00 91.62 189 ASP A N 1
ATOM 1508 C CA . ASP A 1 189 ? 18.924 -5.251 -10.771 1.00 91.62 189 ASP A CA 1
ATOM 1509 C C . ASP A 1 189 ? 17.762 -4.498 -11.444 1.00 91.62 189 ASP A C 1
ATOM 1511 O O . ASP A 1 189 ? 17.463 -3.361 -11.070 1.00 91.62 189 ASP A O 1
ATOM 1515 N N . ILE A 1 190 ? 17.117 -5.103 -12.446 1.00 91.00 190 ILE A N 1
ATOM 1516 C CA . ILE A 1 190 ? 16.000 -4.516 -13.203 1.00 91.00 190 ILE A CA 1
ATOM 1517 C C . ILE A 1 190 ? 14.836 -5.496 -13.360 1.00 91.00 190 ILE A C 1
ATOM 1519 O O . ILE A 1 190 ? 15.020 -6.665 -13.680 1.00 91.00 190 ILE A O 1
ATOM 1523 N N . SER A 1 191 ? 13.611 -5.022 -13.169 1.00 86.75 191 SER A N 1
ATOM 1524 C CA . SER A 1 191 ? 12.388 -5.780 -13.417 1.00 86.75 191 SER A CA 1
ATOM 1525 C C . SER A 1 191 ? 11.487 -5.012 -14.375 1.00 86.75 191 SER A C 1
ATOM 1527 O O . SER A 1 191 ? 11.256 -3.819 -14.200 1.00 86.75 191 SER A O 1
ATOM 1529 N N . MET A 1 192 ? 10.975 -5.717 -15.382 1.00 84.69 192 MET A N 1
ATOM 1530 C C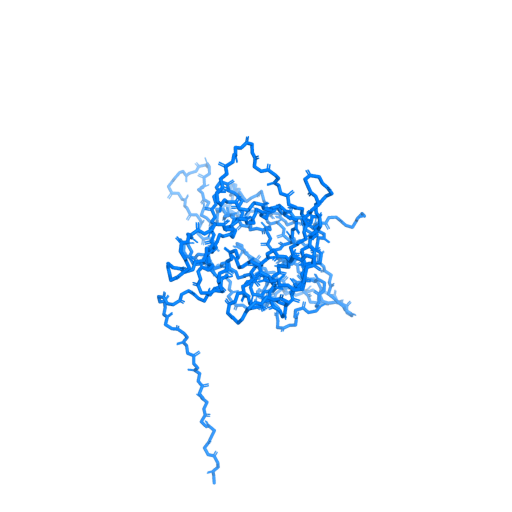A . MET A 1 192 ? 9.978 -5.203 -16.316 1.00 84.69 192 MET A CA 1
ATOM 1531 C C . MET A 1 192 ? 8.580 -5.508 -15.784 1.00 84.69 192 MET A C 1
ATOM 1533 O O . MET A 1 192 ? 8.359 -6.565 -15.192 1.00 84.69 192 MET A O 1
ATOM 1537 N N . CYS A 1 193 ? 7.622 -4.616 -16.038 1.00 78.00 193 CYS A N 1
ATOM 1538 C CA . CYS A 1 193 ? 6.194 -4.850 -15.787 1.00 78.00 193 CYS A CA 1
ATOM 1539 C C . CYS A 1 193 ? 5.817 -5.036 -14.308 1.00 78.00 193 CYS A C 1
ATOM 1541 O O . CYS A 1 193 ? 4.712 -5.482 -13.998 1.00 78.00 193 CYS A O 1
ATOM 1543 N N . GLY A 1 194 ? 6.713 -4.692 -13.382 1.00 76.94 194 GLY A N 1
ATOM 1544 C CA . GLY A 1 194 ? 6.481 -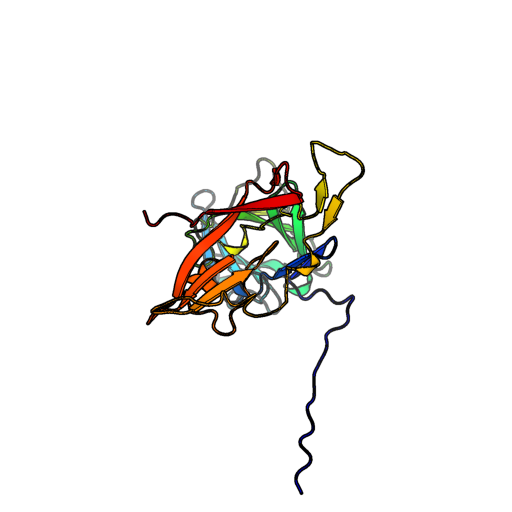4.858 -11.953 1.00 76.94 194 GLY A CA 1
ATOM 1545 C C . GLY A 1 194 ? 7.732 -4.601 -11.111 1.00 76.94 194 GLY A C 1
ATOM 1546 O O . GLY A 1 194 ? 8.842 -4.607 -11.641 1.00 76.94 194 GLY A O 1
ATOM 1547 N N . PRO A 1 195 ? 7.572 -4.355 -9.796 1.00 77.44 195 PRO A N 1
ATOM 1548 C CA . PRO A 1 195 ? 8.685 -4.097 -8.882 1.00 77.44 195 PRO A CA 1
ATOM 1549 C C . PRO A 1 195 ? 9.616 -5.304 -8.737 1.00 77.44 195 PRO A C 1
ATOM 1551 O O . PRO A 1 195 ? 9.175 -6.454 -8.803 1.00 77.44 195 PRO A O 1
ATOM 1554 N N . LEU A 1 196 ? 10.883 -5.017 -8.445 1.00 81.25 196 LEU A N 1
ATOM 1555 C CA . LEU A 1 196 ? 11.843 -5.992 -7.938 1.00 81.25 196 LEU A CA 1
ATOM 1556 C C . LEU A 1 196 ? 11.336 -6.576 -6.614 1.00 81.25 196 LEU A C 1
ATOM 1558 O O . LEU A 1 196 ? 10.757 -5.862 -5.788 1.00 81.25 196 LEU A O 1
ATOM 1562 N N . ARG A 1 197 ? 11.567 -7.872 -6.392 1.00 75.81 197 ARG A N 1
ATOM 1563 C CA . ARG A 1 197 ? 11.323 -8.511 -5.094 1.00 75.81 197 ARG A CA 1
ATOM 1564 C C . ARG A 1 197 ? 12.656 -8.706 -4.398 1.00 75.81 197 ARG A C 1
ATOM 1566 O O . ARG A 1 197 ? 13.446 -9.543 -4.814 1.00 75.81 197 ARG A O 1
ATOM 1573 N N . PHE A 1 198 ? 12.882 -7.937 -3.345 1.00 73.25 198 PHE A N 1
ATOM 1574 C CA . PHE A 1 198 ? 14.081 -8.043 -2.526 1.00 73.25 198 PHE A CA 1
ATOM 1575 C C . PHE A 1 198 ? 13.861 -9.068 -1.416 1.00 73.25 198 PHE A C 1
ATOM 1577 O O . PHE A 1 198 ? 12.790 -9.104 -0.811 1.00 73.25 198 PHE A O 1
ATOM 1584 N N . SER A 1 199 ? 14.880 -9.879 -1.132 1.00 70.56 199 SER A N 1
ATOM 1585 C CA . SER A 1 199 ? 14.890 -10.751 0.049 1.00 70.56 199 SER A CA 1
ATOM 1586 C C . SER A 1 199 ? 14.955 -9.949 1.352 1.00 70.56 199 SER A C 1
ATOM 1588 O O . SER A 1 199 ? 14.379 -10.357 2.353 1.00 70.56 199 SER A O 1
ATOM 1590 N N . ASP A 1 200 ? 15.630 -8.798 1.324 1.00 73.62 200 ASP A N 1
ATOM 1591 C CA . ASP A 1 200 ? 15.726 -7.860 2.439 1.00 73.62 200 ASP A CA 1
ATOM 1592 C C . ASP A 1 200 ? 14.815 -6.645 2.206 1.00 73.62 200 ASP A C 1
ATOM 1594 O O . ASP A 1 200 ? 15.087 -5.769 1.374 1.00 73.62 200 ASP A O 1
ATOM 1598 N N . SER A 1 201 ? 13.724 -6.588 2.971 1.00 68.12 201 SER A N 1
ATOM 1599 C CA . SER A 1 201 ? 12.742 -5.504 2.921 1.00 68.12 201 SER A CA 1
ATOM 1600 C C . SER A 1 201 ? 13.228 -4.188 3.539 1.00 68.12 201 SER A C 1
ATOM 1602 O O . SER A 1 201 ? 12.525 -3.183 3.443 1.00 68.12 201 SER A O 1
ATOM 1604 N N . THR A 1 202 ? 14.397 -4.169 4.190 1.00 74.69 202 THR A N 1
ATOM 1605 C CA . THR A 1 202 ? 14.933 -2.971 4.862 1.00 74.69 202 THR A CA 1
ATOM 1606 C C . THR A 1 202 ? 15.721 -2.051 3.928 1.00 74.69 202 THR A C 1
ATOM 1608 O O . THR A 1 202 ? 15.968 -0.891 4.269 1.00 74.69 202 THR A O 1
ATOM 1611 N N . THR A 1 203 ? 16.065 -2.523 2.726 1.00 81.31 203 THR A N 1
ATOM 1612 C CA . THR A 1 203 ? 16.776 -1.721 1.723 1.00 81.31 203 THR A CA 1
ATOM 1613 C C . THR A 1 203 ? 15.908 -0.581 1.177 1.00 81.31 203 THR A C 1
ATOM 1615 O O . THR A 1 203 ? 14.691 -0.715 1.042 1.00 81.31 203 THR A O 1
ATOM 1618 N N . GLU A 1 204 ? 16.523 0.544 0.798 1.00 81.25 204 GLU A N 1
ATOM 1619 C CA . GLU A 1 204 ? 15.796 1.682 0.206 1.00 81.25 204 GLU A CA 1
ATOM 1620 C C . GLU A 1 204 ? 15.043 1.294 -1.071 1.00 81.25 204 GLU A C 1
ATOM 1622 O O . GLU A 1 204 ? 13.888 1.674 -1.260 1.00 81.25 204 GLU A O 1
ATOM 1627 N N . CYS A 1 205 ? 15.646 0.458 -1.919 1.00 82.88 205 CYS A N 1
ATOM 1628 C CA . CYS A 1 205 ? 14.966 -0.059 -3.101 1.00 82.88 205 CYS A CA 1
ATOM 1629 C C . CYS A 1 205 ? 13.740 -0.916 -2.757 1.00 82.88 205 CYS A C 1
ATOM 1631 O O . CYS A 1 205 ? 12.743 -0.843 -3.478 1.00 82.88 205 CYS A O 1
ATOM 1633 N N . ALA A 1 206 ? 13.781 -1.696 -1.671 1.00 78.50 206 ALA A N 1
ATOM 1634 C CA . ALA A 1 206 ? 12.633 -2.480 -1.228 1.00 78.50 206 ALA A CA 1
ATOM 1635 C C . ALA A 1 206 ? 11.510 -1.593 -0.684 1.00 78.50 206 ALA A C 1
ATOM 1637 O O . ALA A 1 206 ? 10.367 -1.734 -1.120 1.00 78.50 206 ALA A O 1
ATOM 1638 N N . LYS A 1 207 ? 11.837 -0.631 0.190 1.00 73.19 207 LYS A N 1
ATOM 1639 C CA . LYS A 1 207 ? 10.865 0.327 0.753 1.00 73.19 207 LYS A CA 1
ATOM 1640 C C . LYS A 1 207 ? 10.157 1.151 -0.321 1.00 73.19 207 LYS A C 1
ATOM 1642 O O . LYS A 1 207 ? 8.979 1.467 -0.185 1.00 73.19 207 LYS A O 1
ATOM 1647 N N . GLN A 1 208 ? 10.881 1.494 -1.384 1.00 73.06 208 GLN A N 1
ATOM 1648 C CA . GLN A 1 208 ? 10.377 2.316 -2.484 1.00 73.06 208 GLN A CA 1
ATOM 1649 C C . GLN A 1 208 ? 9.827 1.484 -3.652 1.00 73.06 208 GLN A C 1
ATOM 1651 O O . GLN A 1 208 ? 9.455 2.040 -4.685 1.00 73.06 208 GLN A O 1
ATOM 1656 N N . HIS A 1 209 ? 9.764 0.155 -3.508 1.00 75.75 209 HIS A N 1
ATOM 1657 C CA . HIS A 1 209 ? 9.291 -0.763 -4.545 1.00 75.75 209 HIS A CA 1
ATOM 1658 C C . HIS A 1 209 ? 9.978 -0.533 -5.900 1.00 75.75 209 HIS A C 1
ATOM 1660 O O . HIS A 1 209 ? 9.322 -0.454 -6.942 1.00 75.75 209 HIS A O 1
ATOM 1666 N N . SER A 1 210 ? 11.300 -0.391 -5.895 1.00 80.88 210 SER A N 1
ATOM 1667 C CA . SER A 1 210 ? 12.091 -0.102 -7.088 1.00 80.88 210 SER A CA 1
ATOM 1668 C C . SER A 1 210 ? 11.892 -1.149 -8.198 1.00 80.88 210 SER A C 1
ATOM 1670 O O . SER A 1 210 ? 11.706 -2.333 -7.929 1.00 80.88 210 SER A O 1
ATOM 1672 N N . GLN A 1 211 ? 11.896 -0.711 -9.457 1.00 84.56 211 GLN A N 1
ATOM 1673 C CA . GLN A 1 211 ? 12.024 -1.562 -10.650 1.00 84.56 211 GLN A CA 1
ATOM 1674 C C . GLN A 1 211 ? 13.458 -1.601 -11.169 1.00 84.56 211 GLN A C 1
ATOM 1676 O O . GLN A 1 211 ? 13.807 -2.555 -11.847 1.00 84.56 211 GLN A O 1
ATOM 1681 N N . VAL A 1 212 ? 14.273 -0.594 -10.853 1.00 90.12 212 VAL A N 1
ATOM 1682 C CA . VAL A 1 212 ? 15.686 -0.513 -11.229 1.00 90.12 212 VAL A CA 1
ATOM 1683 C C . VAL A 1 212 ? 16.479 -0.093 -10.002 1.00 90.12 212 VAL A C 1
ATOM 1685 O O . VAL A 1 212 ? 16.343 1.039 -9.535 1.00 90.12 212 VAL A O 1
ATOM 1688 N N . CYS A 1 213 ? 17.313 -0.986 -9.483 1.00 90.06 213 CYS A N 1
ATOM 1689 C CA . CYS A 1 213 ? 18.079 -0.757 -8.265 1.00 90.06 213 CYS A CA 1
ATOM 1690 C C . CYS A 1 213 ? 19.574 -0.945 -8.515 1.00 90.06 213 CYS A C 1
ATOM 1692 O O . CYS A 1 213 ? 19.985 -1.957 -9.076 1.00 90.06 213 CYS A O 1
ATOM 1694 N N . LEU A 1 214 ? 20.384 0.011 -8.061 1.00 92.19 214 LEU A N 1
ATOM 1695 C CA . LEU A 1 214 ? 21.839 -0.091 -8.038 1.00 92.19 214 LEU A CA 1
ATOM 1696 C C . LEU A 1 214 ? 22.314 -0.501 -6.644 1.00 92.19 214 LEU A C 1
ATOM 1698 O O . LEU A 1 214 ? 22.093 0.211 -5.666 1.00 92.19 214 LEU A O 1
ATOM 1702 N N . MET A 1 215 ? 23.030 -1.616 -6.577 1.00 90.31 215 MET A N 1
ATOM 1703 C CA . MET A 1 215 ? 23.700 -2.116 -5.384 1.00 90.31 215 MET A CA 1
ATOM 1704 C C . MET A 1 215 ? 25.175 -1.694 -5.427 1.00 90.31 215 MET A C 1
ATOM 1706 O O . MET A 1 215 ? 25.967 -2.259 -6.187 1.00 90.31 215 MET A O 1
ATOM 1710 N N . LYS A 1 216 ? 25.540 -0.681 -4.632 1.00 90.50 216 LYS A N 1
ATOM 1711 C CA . LYS A 1 216 ? 26.903 -0.126 -4.527 1.00 90.50 216 LYS A CA 1
ATOM 1712 C C . LYS A 1 216 ? 27.172 0.366 -3.102 1.00 90.50 216 LYS A C 1
ATOM 1714 O O . LYS A 1 216 ? 26.884 1.513 -2.781 1.00 90.50 216 LYS A O 1
ATOM 1719 N N . GLY A 1 217 ? 27.658 -0.520 -2.226 1.00 85.00 217 GLY A N 1
ATOM 1720 C CA . GLY A 1 217 ? 27.834 -0.216 -0.791 1.00 85.00 217 GLY A CA 1
ATOM 1721 C C . GLY A 1 217 ? 26.525 0.116 -0.048 1.00 85.00 217 GLY A C 1
ATOM 1722 O O . GLY A 1 217 ? 26.555 0.594 1.077 1.00 85.00 217 GLY A O 1
ATOM 1723 N N . GLY A 1 218 ? 25.383 -0.113 -0.700 1.00 87.25 218 GLY A N 1
ATOM 1724 C CA . GLY A 1 218 ? 24.033 0.285 -0.315 1.00 87.25 218 GLY A CA 1
ATOM 1725 C C . GLY A 1 218 ? 23.088 0.125 -1.513 1.00 87.25 218 GLY A C 1
ATOM 1726 O O . GLY A 1 218 ? 23.547 -0.136 -2.628 1.00 87.25 218 GLY A O 1
ATOM 1727 N N . ALA A 1 219 ? 21.780 0.259 -1.291 1.00 88.44 219 ALA A N 1
ATOM 1728 C CA . ALA A 1 219 ? 20.760 0.131 -2.333 1.00 88.44 219 ALA A CA 1
ATOM 1729 C C . ALA A 1 219 ? 20.275 1.516 -2.784 1.00 88.44 219 ALA A C 1
ATOM 1731 O O . ALA A 1 219 ? 19.773 2.295 -1.974 1.00 88.44 219 ALA A O 1
ATOM 1732 N N . ILE A 1 220 ? 20.415 1.824 -4.072 1.00 89.12 220 ILE A N 1
ATOM 1733 C CA . ILE A 1 220 ? 20.021 3.105 -4.665 1.00 89.12 220 ILE A CA 1
ATOM 1734 C C . ILE A 1 220 ? 18.901 2.853 -5.673 1.00 89.12 220 ILE A C 1
ATOM 1736 O O . ILE A 1 220 ? 19.093 2.163 -6.674 1.00 89.12 220 ILE A O 1
ATOM 1740 N N . ASN A 1 221 ? 17.729 3.433 -5.423 1.00 84.94 221 ASN A N 1
ATOM 1741 C CA . ASN A 1 221 ? 16.595 3.361 -6.338 1.00 84.94 221 ASN A CA 1
ATOM 1742 C C . ASN A 1 221 ? 16.848 4.250 -7.565 1.00 84.94 221 ASN A C 1
ATOM 1744 O O . ASN A 1 221 ? 16.869 5.475 -7.452 1.00 84.94 221 ASN A O 1
ATOM 1748 N N . LEU A 1 222 ? 17.021 3.632 -8.731 1.00 88.75 222 LEU A N 1
ATOM 1749 C CA . LEU A 1 222 ? 17.183 4.323 -10.013 1.00 88.75 222 LEU A CA 1
ATOM 1750 C C . LEU A 1 222 ? 15.854 4.510 -10.751 1.00 88.75 222 LEU A C 1
ATOM 1752 O O . LEU A 1 222 ? 15.758 5.329 -11.659 1.00 88.75 222 LEU A O 1
ATOM 1756 N N . GLY A 1 223 ? 14.812 3.776 -10.367 1.00 84.69 223 GLY A N 1
ATOM 1757 C CA . GLY A 1 223 ? 13.524 3.885 -11.023 1.00 84.69 223 GLY A CA 1
ATOM 1758 C C . GLY A 1 223 ? 12.474 2.989 -10.406 1.00 84.69 223 GLY A C 1
ATOM 1759 O O . GLY A 1 223 ? 12.691 1.797 -10.238 1.00 84.69 223 GLY A O 1
ATOM 1760 N N . SER A 1 224 ? 11.312 3.546 -10.078 1.00 77.31 224 SER A N 1
ATOM 1761 C CA . SER A 1 224 ? 10.184 2.784 -9.520 1.00 77.31 224 SER A CA 1
ATOM 1762 C C . SER A 1 224 ? 9.015 2.710 -10.486 1.00 77.31 224 SER A C 1
ATOM 1764 O O . SER A 1 224 ? 8.248 1.749 -10.452 1.00 77.31 224 SER A O 1
ATOM 1766 N N . ILE A 1 225 ? 8.888 3.667 -11.398 1.00 72.62 225 ILE A N 1
ATOM 1767 C CA . ILE A 1 225 ? 7.764 3.723 -12.328 1.00 72.62 225 ILE A CA 1
ATOM 1768 C C . ILE A 1 225 ? 8.303 3.557 -13.737 1.00 72.62 225 ILE A C 1
ATOM 1770 O O . ILE A 1 225 ? 9.028 4.421 -14.220 1.00 72.62 225 ILE A O 1
ATOM 1774 N N . GLN A 1 226 ? 7.951 2.445 -14.370 1.00 77.62 226 GLN A N 1
ATOM 1775 C CA . GLN A 1 226 ? 8.193 2.233 -15.787 1.00 77.62 226 GLN A CA 1
ATOM 1776 C C . GLN A 1 226 ? 7.123 2.990 -16.585 1.00 77.62 226 GLN A C 1
ATOM 1778 O O . GLN A 1 226 ? 5.940 2.943 -16.237 1.00 77.62 226 GLN A O 1
ATOM 1783 N N . LYS A 1 227 ? 7.542 3.732 -17.608 1.00 70.88 227 LYS A N 1
ATOM 1784 C CA . LYS A 1 227 ? 6.703 4.597 -18.447 1.00 70.88 227 LYS A CA 1
ATOM 1785 C C . LYS A 1 227 ? 7.195 4.579 -19.896 1.00 70.88 227 LYS A C 1
ATOM 1787 O O . LYS A 1 227 ? 8.215 3.962 -20.211 1.00 70.88 227 LYS A O 1
ATOM 1792 N N . ASN A 1 228 ? 6.450 5.274 -20.758 1.00 75.81 228 ASN A N 1
ATOM 1793 C CA . ASN A 1 228 ? 6.803 5.557 -22.152 1.00 75.81 228 ASN A CA 1
ATOM 1794 C C . ASN A 1 228 ? 7.224 4.299 -22.915 1.00 75.81 228 ASN A C 1
ATOM 1796 O O . ASN A 1 228 ? 8.246 4.295 -23.594 1.00 75.81 228 ASN A O 1
ATOM 1800 N N . ILE A 1 229 ? 6.475 3.213 -22.718 1.00 78.56 229 ILE A N 1
ATOM 1801 C CA . ILE A 1 229 ? 6.745 1.963 -23.406 1.00 78.56 229 ILE A CA 1
ATOM 1802 C C . ILE A 1 229 ? 6.234 2.073 -24.841 1.00 78.56 229 ILE A C 1
ATOM 1804 O O . ILE A 1 229 ? 5.051 2.328 -25.057 1.00 78.56 229 ILE A O 1
ATOM 1808 N N . GLN A 1 230 ? 7.133 1.955 -25.810 1.00 80.31 230 GLN A N 1
ATOM 1809 C CA . GLN A 1 230 ? 6.815 2.173 -27.219 1.00 80.31 230 GLN A CA 1
ATOM 1810 C C . GLN A 1 230 ? 7.687 1.302 -28.116 1.00 80.31 230 GLN A C 1
ATOM 1812 O O . GLN A 1 230 ? 8.864 1.087 -27.822 1.00 80.31 230 GLN A O 1
ATOM 1817 N N . VAL A 1 231 ? 7.101 0.822 -29.208 1.00 81.88 231 VAL A N 1
ATOM 1818 C CA . VAL A 1 231 ? 7.823 0.152 -30.292 1.00 81.88 231 VAL A CA 1
ATOM 1819 C C . VAL A 1 231 ? 8.324 1.230 -31.245 1.00 81.88 231 VAL A C 1
ATOM 1821 O O . VAL A 1 231 ? 7.589 2.149 -31.601 1.00 81.88 231 VAL A O 1
ATOM 1824 N N . THR A 1 232 ? 9.596 1.151 -31.612 1.00 78.88 232 THR A N 1
ATOM 1825 C CA . THR A 1 232 ? 10.207 2.022 -32.624 1.00 78.88 232 THR A CA 1
ATOM 1826 C C . THR A 1 232 ? 10.308 1.297 -33.964 1.00 78.88 232 THR A C 1
ATOM 1828 O O . THR A 1 232 ? 10.192 0.077 -34.003 1.00 78.88 232 THR A O 1
ATOM 1831 N N . ALA A 1 233 ? 10.595 2.031 -35.045 1.00 70.06 233 ALA A N 1
ATOM 1832 C CA . ALA A 1 233 ? 10.620 1.550 -36.437 1.00 70.06 233 ALA A CA 1
ATOM 1833 C C . ALA A 1 233 ? 11.596 0.387 -36.756 1.00 70.06 233 ALA A C 1
ATOM 1835 O O . ALA A 1 233 ? 11.707 -0.014 -37.907 1.00 70.06 233 ALA A O 1
ATOM 1836 N N . HIS A 1 234 ? 12.304 -0.149 -35.759 1.00 72.19 234 HIS A N 1
ATOM 1837 C CA . HIS A 1 234 ? 13.255 -1.258 -35.877 1.00 72.19 234 HIS A CA 1
ATOM 1838 C C . HIS A 1 234 ? 12.915 -2.398 -34.901 1.00 72.19 234 HIS A C 1
ATOM 1840 O O . HIS A 1 234 ? 13.811 -2.939 -34.251 1.00 72.19 234 HIS A O 1
ATOM 1846 N N . ASP A 1 235 ? 11.624 -2.677 -34.684 1.00 77.31 235 ASP A N 1
ATOM 1847 C CA . ASP A 1 235 ? 11.128 -3.724 -33.769 1.00 77.31 235 ASP A CA 1
ATOM 1848 C C . ASP A 1 235 ? 11.683 -3.638 -32.337 1.00 77.31 235 ASP A C 1
ATOM 1850 O O . ASP A 1 235 ? 11.730 -4.610 -31.581 1.00 77.31 235 ASP A O 1
ATOM 1854 N N . THR A 1 236 ? 12.129 -2.446 -31.946 1.00 82.12 236 THR A N 1
ATOM 1855 C CA . THR A 1 236 ? 12.796 -2.221 -30.669 1.00 82.12 236 THR A CA 1
ATOM 1856 C C . THR A 1 236 ? 11.816 -1.577 -29.712 1.00 82.12 236 THR A C 1
ATOM 1858 O O . THR A 1 236 ? 11.305 -0.487 -29.985 1.00 82.12 236 THR A O 1
ATOM 1861 N N . VAL A 1 237 ? 11.596 -2.225 -28.567 1.00 83.81 237 VAL A N 1
ATOM 1862 C CA . VAL A 1 237 ? 10.825 -1.637 -27.473 1.00 83.81 237 VAL A CA 1
ATOM 1863 C C . VAL A 1 237 ? 11.723 -0.747 -26.624 1.00 83.81 237 VAL A C 1
ATOM 1865 O O . VAL A 1 237 ? 12.695 -1.207 -26.027 1.00 83.81 237 VAL A O 1
ATOM 1868 N N . ILE A 1 238 ? 11.347 0.523 -26.515 1.00 83.69 238 ILE A N 1
ATOM 1869 C CA . ILE A 1 238 ? 11.971 1.488 -25.613 1.00 83.69 238 ILE A CA 1
ATOM 1870 C C . ILE A 1 238 ? 11.025 1.736 -24.444 1.00 83.69 238 ILE A C 1
ATOM 1872 O O . ILE A 1 238 ? 9.814 1.828 -24.617 1.00 83.69 238 ILE A O 1
ATOM 1876 N N . THR A 1 239 ? 11.581 1.842 -23.241 1.00 84.00 239 THR A N 1
ATOM 1877 C CA . THR A 1 239 ? 10.853 2.212 -22.028 1.00 84.00 239 THR A CA 1
ATOM 1878 C C . THR A 1 239 ? 11.760 3.039 -21.128 1.00 84.00 239 THR A C 1
ATOM 1880 O O . THR A 1 239 ? 12.985 2.936 -21.204 1.00 84.00 239 THR A O 1
ATOM 1883 N N . SER A 1 240 ? 11.173 3.860 -20.265 1.00 81.75 240 SER A N 1
ATOM 1884 C CA . SER A 1 240 ? 11.908 4.639 -19.275 1.00 81.75 240 SER A CA 1
ATOM 1885 C C . SER A 1 240 ? 11.477 4.261 -17.868 1.00 81.75 240 SER A C 1
ATOM 1887 O O . SER A 1 240 ? 10.334 3.875 -17.632 1.00 81.75 240 SER A O 1
ATOM 1889 N N . PHE A 1 241 ? 12.396 4.400 -16.917 1.00 82.12 241 PHE A N 1
ATOM 1890 C CA . PHE A 1 241 ? 12.106 4.241 -15.501 1.00 82.12 241 PHE A CA 1
ATOM 1891 C C . PHE A 1 241 ? 12.386 5.559 -14.803 1.00 82.12 241 PHE A C 1
ATOM 1893 O O . PHE A 1 241 ? 13.481 6.103 -14.908 1.00 82.12 241 PHE A O 1
ATOM 1900 N N . THR A 1 242 ? 11.400 6.080 -14.087 1.00 72.88 242 THR A N 1
ATOM 1901 C CA . THR A 1 242 ? 11.574 7.300 -13.298 1.00 72.88 242 THR A CA 1
ATOM 1902 C C . THR A 1 242 ? 11.738 6.939 -11.832 1.00 72.88 242 THR A C 1
ATOM 1904 O O . THR A 1 242 ? 10.895 6.227 -11.263 1.00 72.88 242 THR A O 1
ATOM 1907 N N . ALA A 1 243 ? 12.819 7.425 -11.221 1.00 66.31 243 ALA A N 1
ATOM 1908 C CA . ALA A 1 243 ? 12.957 7.445 -9.773 1.00 66.31 243 ALA A CA 1
ATOM 1909 C C . ALA A 1 243 ? 11.945 8.435 -9.191 1.00 66.31 243 ALA A C 1
ATOM 1911 O O . ALA A 1 243 ? 11.620 9.459 -9.792 1.00 66.31 243 ALA A O 1
ATOM 1912 N N . THR A 1 244 ? 11.423 8.128 -8.014 1.00 57.88 244 THR A N 1
ATOM 1913 C CA . THR A 1 244 ? 10.645 9.091 -7.240 1.00 57.88 244 THR A CA 1
ATOM 1914 C C . THR A 1 244 ? 11.654 10.059 -6.628 1.00 57.88 244 THR A C 1
ATOM 1916 O O . THR A 1 244 ? 12.382 9.671 -5.720 1.00 57.88 244 THR A O 1
ATOM 1919 N N . ASN A 1 245 ? 11.780 11.257 -7.210 1.00 41.59 245 ASN A N 1
ATOM 1920 C CA . ASN A 1 245 ? 12.821 12.240 -6.893 1.00 41.59 245 ASN A CA 1
ATOM 1921 C C . ASN A 1 245 ? 13.114 12.364 -5.387 1.00 41.59 245 ASN A C 1
ATOM 1923 O O . ASN A 1 245 ? 12.195 12.537 -4.579 1.00 41.59 245 ASN A O 1
ATOM 1927 N N . ARG A 1 246 ? 14.414 12.353 -5.046 1.00 38.69 246 ARG A N 1
ATOM 1928 C CA . ARG A 1 246 ? 14.933 12.965 -3.818 1.00 38.69 246 ARG A CA 1
ATOM 1929 C C . ARG A 1 246 ? 14.594 14.453 -3.883 1.00 38.69 246 ARG A C 1
ATOM 1931 O O . ARG A 1 246 ? 15.116 15.167 -4.731 1.00 38.69 246 ARG A O 1
ATOM 1938 N N . GLY A 1 247 ? 13.681 14.866 -3.023 1.00 29.77 247 GLY A N 1
ATOM 1939 C CA . GLY A 1 247 ? 13.384 16.249 -2.688 1.00 29.77 247 GLY A CA 1
ATOM 1940 C C . GLY A 1 247 ? 12.973 16.239 -1.240 1.00 29.77 247 GLY A C 1
ATOM 1941 O O . GLY A 1 247 ? 12.004 15.484 -0.961 1.00 29.77 247 GLY A O 1
#

Secondary structure (DSSP, 8-state):
------------TT---TTEEEETTEEEE-GGGTT-EEEEEETTTTEEEEEETTS--TTSSTTEEEEEEPTTS-EEEEEEGGG-EEEEETTEEEEEEE--TTSSS--EEEEEEEE-TT-SSSEEEEEE--SS--SEEEEEEEESTT--------EEE-SS-TT-EEE-GGG--SSS-EEPTT-SSSEEEE-SSS----S-TTSHHHHTT-SEEEESSSEEEEESEEEEEEEETTTEEEEEEE-----

Organism: Photinus pyralis (NCBI:txid7054)

Sequence (247 aa):
MSECELKIEIPDPEYEPPCTLKKNGHFIDMRSLKNIETIVEHPEPKMKFSLNVCKKSPKCDPDVSICQLLDDGRSTAISDVSSQRLLLKEGSLLIQGHTNEYRRFRLEFRLNLKCNWKATGLTNLVYVKPQQKGKRYSFSAESSVACVKLPINCLIRDPANDNFLYDLRRLYRGGNGWNVKNVTGGRIDISMCGPLRFSDSTTECAKQHSQVCLMKGGAINLGSIQKNIQVTAHDTVITSFTATNRG

InterPro domains:
  IPR000479 Cation-independent mannose-6-phosphate receptor repeat [PF00878] (110-234)
  IPR009011 Mannose-6-phosphate receptor binding domain superfamily [G3DSA:2.70.130.10] (14-149)
  IPR009011 Mannose-6-phosphate receptor binding domain superfamily [G3DSA:2.70.130.10] (151-246)
  IPR009011 Mannose-6-phosphate receptor binding domain superfamily [SSF50911] (18-147)
  IPR009011 Mannose-6-phosphate receptor binding domain superfamily [SSF50911] (145-244)

Radius of gyration: 21.74 Å; chains: 1; bounding box: 58×57×68 Å

Foldseek 3Di:
DDDPDDDDDDPDPPDDQFQWDDDPNDIQHPCVLAPPWDWAFDVVVTWIKTAGGLDPGPLAPPQAHIWIQDPVSHTHGQFGNVQWDWDDDPLWIKIKGWDDVVPVDIAIEIETEDEDLPDQHWAPWHWDDDPDDDSYTYIYTYANSRNPPPWPPQFAAAPVDNVDTGRCVVQADAAQGDWDPPDPQWIKGAGPGFFGDYPDCVAPSNRSSARIWTGHVGIDRQFRHKDDFHQDPVRDTDIDGHDPDDD

pLDDT: mean 77.71, std 15.23, range [27.0, 94.94]